Protein AF-A0A8H7QRB9-F1 (afdb_monomer_lite)

Radiu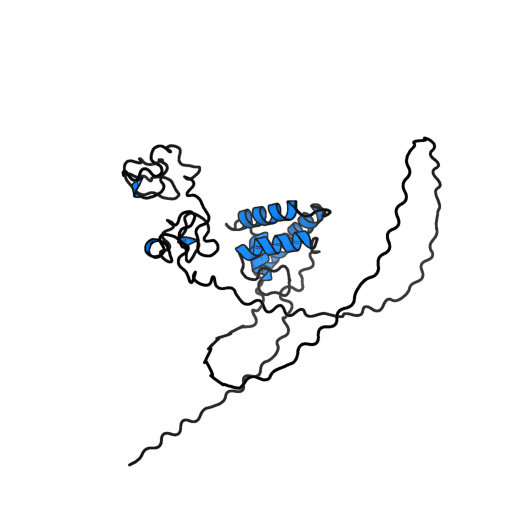s of gyration: 31.26 Å; chains: 1; bounding box: 55×81×110 Å

Secondary structure (DSSP, 8-state):
-----------------------S-TT--PPP--HHHHHHHHHHHTTTSTT----TTSTTHHHHHHHHH-TTSTTHHHHHHHHHHHHTT-TT--HHHHHHHHHHHHHHHHHHTT-------------------------------------------------------------------PPP---------------------SS-SBTHHHHTTT--S-B-TTBB-SSGGGBSS-EETTEE-------TT--BGGGTT--SS-B-TTBB-SSGGGBSS-EETTEEPP-

Organism: NCBI:txid64648

Foldseek 3Di:
DDDDDDDDDDDDDDPPDPDDQDQLAPVQDQDDFDPQLLVLLVVLLCVPDPVQDCRSSDQCNLVSLCCCQVPVDPNVVSSCVSSVVSVVPDPPGDPVRVVSSSVSSNVVSVVCSPRHRPPPPPPDPDDDDDDDDDDDDDDDDDDDDDDDDDDDDDDDDDDDDDDDDDDDDDDDDDDDDDDDDDDDDDDDDDDDPDPDDPPQLPQPPDDFAPPCVNQEPPLCQLFAFRHFYNACSSHVGGQDSRHHHHHNDQPPQQDAAVLEPVLCLPADFSHFYSAQSSHVGGQDNRTHHDD

Sequence (291 aa):
MRSSIAITAAIATFATSAFAATDCNPSYNVAPSTACYTACNVKAGQKFVPGWTMDSKSELFLDSLAVMCNKTSANYGSFMATAGMCMAGCAGDDPESFNAEFAGACAWWNTHKNDKCAAATTTTTTTTKAATTTAAPTTTKVTTTAAATTTAAATTSAAATSAVTTTATATTTTTVTATATATATVTGTTTVTATVTATDCAAPTGTSCANYNTIFGKKNGYGVLGECCDTQADCTGSCIKGACDSEHNPSKTCTVKKYFGKKNGKGPAGACCRTQRDCVNDCRGGECTKY

Structure (mmCIF, N/CA/C/O backbone):
data_AF-A0A8H7QRB9-F1
#
_entry.id   AF-A0A8H7QRB9-F1
#
loop_
_atom_site.group_PDB
_atom_site.id
_atom_site.type_symbol
_atom_site.label_atom_id
_atom_site.label_alt_id
_atom_site.label_comp_id
_atom_site.label_asym_id
_atom_site.label_entity_id
_atom_site.label_seq_id
_atom_site.pdbx_PDB_ins_code
_atom_site.Cartn_x
_atom_site.Cartn_y
_atom_site.Cartn_z
_atom_site.occupancy
_atom_site.B_iso_or_equiv
_atom_site.auth_seq_id
_atom_site.auth_comp_id
_atom_site.auth_asym_id
_atom_site.auth_atom_id
_atom_site.pdbx_PDB_model_num
ATOM 1 N N . MET A 1 1 ? -17.229 1.589 70.409 1.00 43.69 1 MET A N 1
ATOM 2 C CA . MET A 1 1 ? -17.879 1.748 69.092 1.00 43.69 1 MET A CA 1
ATOM 3 C C . MET A 1 1 ? -16.929 1.205 68.034 1.00 43.69 1 MET A C 1
ATOM 5 O O . MET A 1 1 ? -15.960 1.870 67.703 1.00 43.69 1 MET A O 1
ATOM 9 N N . ARG A 1 2 ? -17.105 -0.057 67.627 1.00 40.97 2 ARG A N 1
ATOM 10 C CA . ARG A 1 2 ? -16.308 -0.700 66.571 1.00 40.97 2 ARG A CA 1
ATOM 11 C C . ARG A 1 2 ? -17.219 -0.820 65.353 1.00 40.97 2 ARG A C 1
ATOM 13 O O . ARG A 1 2 ? -18.175 -1.585 65.400 1.00 40.97 2 ARG A O 1
ATOM 20 N N . SER A 1 3 ? -16.966 -0.006 64.335 1.00 46.47 3 SER A N 1
ATOM 21 C CA . SER A 1 3 ? -17.734 0.002 63.089 1.00 46.47 3 SER A CA 1
ATOM 22 C C . SER A 1 3 ? -17.111 -0.982 62.108 1.00 46.47 3 SER A C 1
ATOM 24 O O . SER A 1 3 ? -15.995 -0.775 61.637 1.00 46.47 3 SER A O 1
ATOM 26 N N . SER A 1 4 ? -17.836 -2.057 61.822 1.00 47.81 4 SER A N 1
ATOM 27 C CA . SER A 1 4 ? -17.511 -3.021 60.775 1.00 47.81 4 SER A CA 1
ATOM 28 C C . SER A 1 4 ? -18.173 -2.571 59.474 1.00 47.81 4 SER A C 1
ATOM 30 O O . SER A 1 4 ? -19.398 -2.516 59.395 1.00 47.81 4 SER A O 1
ATOM 32 N N . ILE A 1 5 ? -17.372 -2.231 58.462 1.00 49.75 5 ILE A N 1
ATOM 33 C CA . ILE A 1 5 ? -17.848 -1.932 57.106 1.00 49.75 5 ILE A CA 1
ATOM 34 C C . ILE A 1 5 ? -17.810 -3.241 56.314 1.00 49.75 5 ILE A C 1
ATOM 36 O O . ILE A 1 5 ? -16.736 -3.775 56.040 1.00 49.75 5 ILE A O 1
ATOM 40 N N . ALA A 1 6 ? -18.986 -3.770 55.980 1.00 41.66 6 ALA A N 1
ATOM 41 C CA . ALA A 1 6 ? -19.144 -4.898 55.071 1.00 41.66 6 ALA A CA 1
ATOM 42 C C . ALA A 1 6 ? -19.194 -4.373 53.628 1.00 41.66 6 ALA A C 1
ATOM 44 O O . ALA A 1 6 ? -20.081 -3.598 53.277 1.00 41.66 6 ALA A O 1
ATOM 45 N N . ILE A 1 7 ? -18.226 -4.775 52.803 1.00 45.22 7 ILE A N 1
ATOM 46 C CA . ILE A 1 7 ? -18.185 -4.467 51.369 1.00 45.22 7 ILE A CA 1
ATOM 47 C C . ILE A 1 7 ? -18.796 -5.658 50.629 1.00 45.22 7 ILE A C 1
ATOM 49 O O . ILE A 1 7 ? -18.181 -6.718 50.520 1.00 45.22 7 ILE A O 1
ATOM 53 N N . THR A 1 8 ? -20.021 -5.485 50.142 1.00 46.78 8 THR A N 1
ATOM 54 C CA . THR A 1 8 ? -20.726 -6.467 49.313 1.00 46.78 8 THR A CA 1
ATOM 55 C C . THR A 1 8 ? -20.198 -6.384 47.882 1.00 46.78 8 THR A C 1
ATOM 57 O O . THR A 1 8 ? -20.455 -5.413 47.174 1.00 46.78 8 THR A O 1
ATOM 60 N N . ALA A 1 9 ? -19.443 -7.393 47.451 1.00 42.38 9 ALA A N 1
ATOM 61 C CA . ALA A 1 9 ? -19.006 -7.530 46.067 1.00 42.38 9 ALA A CA 1
ATOM 62 C C . ALA A 1 9 ? -20.149 -8.114 45.220 1.00 42.38 9 ALA A C 1
ATOM 64 O O . ALA A 1 9 ? -20.487 -9.290 45.345 1.00 42.38 9 ALA A O 1
ATOM 65 N N . ALA A 1 10 ? -20.753 -7.287 44.365 1.00 42.47 10 ALA A N 1
ATOM 66 C CA . ALA A 1 10 ? -21.676 -7.743 43.333 1.00 42.47 10 ALA A CA 1
ATOM 67 C C . ALA A 1 10 ? -20.870 -8.353 42.176 1.00 42.47 10 ALA A C 1
ATOM 69 O O . ALA A 1 10 ? -20.120 -7.660 41.491 1.00 42.47 10 ALA A O 1
ATOM 70 N N . ILE A 1 11 ? -21.004 -9.664 41.982 1.00 45.66 11 ILE A N 1
ATOM 71 C CA . ILE A 1 11 ? -20.400 -10.388 40.863 1.00 45.66 11 ILE A CA 1
ATOM 72 C C . ILE A 1 11 ? -21.378 -10.282 39.690 1.00 45.66 11 ILE A C 1
ATOM 74 O O . ILE A 1 11 ? -22.422 -10.928 39.690 1.00 45.66 11 ILE A O 1
ATOM 78 N N . ALA A 1 12 ? -21.060 -9.433 38.712 1.00 43.56 12 ALA A N 1
ATOM 79 C CA . ALA A 1 12 ? -21.787 -9.367 37.450 1.00 43.56 12 ALA A CA 1
ATOM 80 C C . ALA A 1 12 ? -21.379 -10.561 36.574 1.00 43.56 12 ALA A C 1
ATOM 82 O O . ALA A 1 12 ? -20.237 -10.667 36.128 1.00 43.56 12 ALA A O 1
ATOM 83 N N . THR A 1 13 ? -22.311 -11.481 36.346 1.00 43.09 13 THR A N 1
ATOM 84 C CA . THR A 1 13 ? -22.196 -12.544 35.346 1.00 43.09 13 THR A CA 1
ATOM 85 C C . THR A 1 13 ? -22.357 -11.934 33.956 1.00 43.09 13 THR A C 1
ATOM 87 O O . THR A 1 13 ? -23.466 -11.658 33.504 1.00 43.09 13 THR A O 1
ATOM 90 N N . PHE A 1 14 ? -21.242 -11.707 33.266 1.00 41.25 14 PHE A N 1
ATOM 91 C CA . PHE A 1 14 ? -21.257 -11.321 31.858 1.00 41.25 14 PHE A CA 1
ATOM 92 C C . PHE A 1 14 ? -21.547 -12.563 31.013 1.00 41.25 14 PHE A C 1
ATOM 94 O O . PHE A 1 14 ? -20.722 -13.470 30.914 1.00 41.25 14 PHE A O 1
ATOM 101 N N . ALA A 1 15 ? -22.743 -12.620 30.430 1.00 43.06 15 ALA A N 1
ATOM 102 C CA . ALA A 1 15 ? -23.079 -13.605 29.416 1.00 43.06 15 ALA A CA 1
ATOM 103 C C . ALA A 1 15 ? -22.230 -13.336 28.163 1.00 43.06 15 ALA A C 1
ATOM 105 O O . ALA A 1 15 ? -22.425 -12.339 27.471 1.00 43.06 15 ALA A O 1
ATOM 106 N N . THR A 1 16 ? -21.271 -14.214 27.874 1.00 42.25 16 THR A N 1
ATOM 107 C CA . THR A 1 16 ? -20.541 -14.236 26.604 1.00 42.25 16 THR A CA 1
ATOM 108 C C . THR A 1 16 ? -21.464 -14.769 25.514 1.00 42.25 16 THR A C 1
ATOM 110 O O . THR A 1 16 ? -21.493 -15.967 25.233 1.00 42.25 16 THR A O 1
ATOM 113 N N . SER A 1 17 ? -22.265 -13.896 24.913 1.00 41.47 17 SER A N 1
ATOM 114 C CA . SER A 1 17 ? -22.965 -14.214 23.673 1.00 41.47 17 SER A CA 1
ATOM 115 C C . SER A 1 17 ? -21.946 -14.244 22.537 1.00 41.47 17 SER A C 1
ATOM 117 O O . SER A 1 17 ? -21.407 -13.214 22.135 1.00 41.47 17 SER A O 1
ATOM 119 N N . ALA A 1 18 ? -21.659 -15.447 22.044 1.00 42.31 18 ALA A N 1
ATOM 120 C CA . ALA A 1 18 ? -20.936 -15.656 20.802 1.00 42.31 18 ALA A CA 1
ATOM 121 C C . ALA A 1 18 ? -21.799 -15.129 19.647 1.00 42.31 18 ALA A C 1
ATOM 123 O O . ALA A 1 18 ? -22.677 -15.827 19.143 1.00 42.31 18 ALA A O 1
ATOM 124 N N . PHE A 1 19 ? -21.599 -13.870 19.267 1.00 42.81 19 PHE A N 1
ATOM 125 C CA . PHE A 1 19 ? -22.185 -13.339 18.046 1.00 42.81 19 PHE A CA 1
ATOM 126 C C . PHE A 1 19 ? -21.371 -13.887 16.877 1.00 42.81 19 PHE A C 1
ATOM 128 O O . PHE A 1 19 ? -20.186 -13.586 16.737 1.00 42.81 19 PHE A O 1
ATOM 135 N N . ALA A 1 20 ? -21.994 -14.747 16.071 1.00 50.50 20 ALA A N 1
ATOM 136 C CA . ALA A 1 20 ? -21.458 -15.118 14.772 1.00 50.50 20 ALA A CA 1
ATOM 137 C C . ALA A 1 20 ? -21.208 -13.825 13.984 1.00 50.50 20 ALA A C 1
ATOM 139 O O . ALA A 1 20 ? -22.098 -12.975 13.930 1.00 50.50 20 ALA A O 1
ATOM 140 N N . ALA A 1 21 ? -20.002 -13.660 13.434 1.00 53.62 21 ALA A N 1
ATOM 141 C CA . ALA A 1 21 ? -19.664 -12.534 12.573 1.00 53.62 21 ALA A CA 1
ATOM 142 C C . ALA A 1 21 ? -20.724 -12.436 11.470 1.00 53.62 21 ALA A C 1
ATOM 144 O O . ALA A 1 21 ? -20.811 -13.304 10.600 1.00 53.62 21 ALA A O 1
ATOM 145 N N . THR A 1 22 ? -21.591 -11.431 11.570 1.00 62.44 22 THR A N 1
ATOM 146 C CA . THR A 1 22 ? -22.595 -11.164 10.544 1.00 62.44 22 THR A CA 1
ATOM 147 C C . THR A 1 22 ? -21.812 -10.789 9.295 1.00 62.44 22 THR A C 1
ATOM 149 O O . THR A 1 22 ? -20.992 -9.879 9.377 1.00 62.44 22 THR A O 1
ATOM 152 N N . ASP A 1 23 ? -22.000 -11.516 8.189 1.00 74.19 23 ASP A N 1
ATOM 153 C CA . ASP A 1 23 ? -21.377 -11.232 6.890 1.00 74.19 23 ASP A CA 1
ATOM 154 C C . ASP A 1 23 ? -21.473 -9.723 6.600 1.00 74.19 23 ASP A C 1
ATOM 156 O O . ASP A 1 23 ? -22.541 -9.235 6.235 1.00 74.19 23 ASP A O 1
ATOM 160 N N . CYS A 1 24 ? -20.382 -8.977 6.823 1.00 79.88 24 CYS A N 1
ATOM 161 C CA . CYS A 1 24 ? -20.382 -7.514 6.730 1.00 79.88 24 CYS A CA 1
ATOM 162 C C . CYS A 1 24 ? -20.785 -7.047 5.327 1.00 79.88 24 CYS A C 1
ATOM 164 O O . CYS A 1 24 ? -21.440 -6.021 5.174 1.00 79.88 24 CYS A O 1
ATOM 166 N N . ASN A 1 25 ? -20.374 -7.808 4.307 1.00 82.38 25 ASN A N 1
ATOM 167 C CA . ASN A 1 25 ? -20.505 -7.448 2.901 1.00 82.38 25 ASN A CA 1
ATOM 168 C C . ASN A 1 25 ? -20.950 -8.671 2.076 1.00 82.38 25 ASN A C 1
ATOM 170 O O . ASN A 1 25 ? -20.169 -9.205 1.284 1.00 82.38 25 ASN A O 1
ATOM 174 N N . PRO A 1 26 ? -22.201 -9.146 2.238 1.00 82.94 26 PRO A N 1
ATOM 175 C CA . PRO A 1 26 ? -22.669 -10.383 1.608 1.00 82.94 26 PRO A CA 1
ATOM 176 C C . PRO A 1 26 ? -22.828 -10.251 0.086 1.00 82.94 26 PRO A C 1
ATOM 178 O O . PRO A 1 26 ? -22.928 -11.253 -0.615 1.00 82.94 26 PRO A O 1
ATOM 181 N N . SER A 1 27 ? -22.855 -9.020 -0.436 1.00 91.44 27 SER A N 1
ATOM 182 C CA . SER A 1 27 ? -22.911 -8.736 -1.871 1.00 91.44 27 SER A CA 1
ATOM 183 C C . SER A 1 27 ? -21.544 -8.815 -2.561 1.00 91.44 27 SER A C 1
ATOM 185 O O . SER A 1 27 ? -21.492 -8.706 -3.786 1.00 91.44 27 SER A O 1
ATO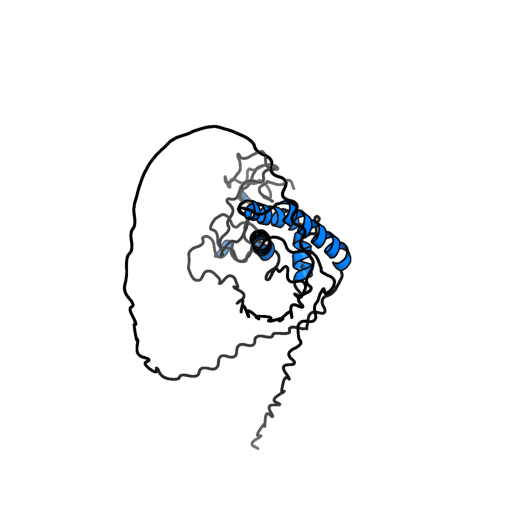M 187 N N . TYR A 1 28 ? -20.441 -8.976 -1.817 1.00 93.19 28 TYR A N 1
ATOM 188 C CA . TYR A 1 28 ? -19.109 -9.062 -2.411 1.00 93.19 28 TYR A CA 1
ATOM 189 C C . TYR A 1 28 ? -18.917 -10.414 -3.106 1.00 93.19 28 TYR A C 1
ATOM 191 O O . TYR A 1 28 ? -18.832 -11.457 -2.460 1.00 93.19 28 TYR A O 1
ATOM 199 N N . ASN A 1 29 ? -18.847 -10.389 -4.436 1.00 94.50 29 ASN A N 1
ATOM 200 C CA . ASN A 1 29 ? -18.793 -11.579 -5.288 1.00 94.50 29 ASN A CA 1
ATOM 201 C C . ASN A 1 29 ? -17.632 -11.552 -6.295 1.00 94.50 29 ASN A C 1
ATOM 203 O O . ASN A 1 29 ? -17.674 -12.235 -7.319 1.00 94.50 29 ASN A O 1
ATOM 207 N N . VAL A 1 30 ? -16.617 -10.732 -6.037 1.00 95.06 30 VAL A N 1
ATOM 208 C CA . VAL A 1 30 ? -15.454 -10.623 -6.915 1.00 95.06 30 VAL A CA 1
ATOM 209 C C . VAL A 1 30 ? -14.633 -11.900 -6.785 1.00 95.06 30 VAL A C 1
ATOM 211 O O . VAL A 1 30 ? -14.293 -12.314 -5.677 1.00 95.06 30 VAL A O 1
ATOM 214 N N . ALA A 1 31 ? -14.335 -12.535 -7.917 1.00 94.19 31 ALA A N 1
ATOM 215 C CA . ALA A 1 31 ? -13.491 -13.720 -7.931 1.00 94.19 31 ALA A CA 1
ATOM 216 C C . ALA A 1 31 ? -12.092 -13.360 -7.392 1.00 94.19 31 ALA A C 1
ATOM 218 O O . ALA A 1 31 ? -11.501 -12.394 -7.883 1.00 94.19 31 ALA A O 1
ATOM 219 N N . PRO A 1 32 ? -11.567 -14.099 -6.399 1.00 91.81 32 PRO A N 1
ATOM 220 C CA . PRO A 1 32 ? -10.234 -13.837 -5.875 1.00 91.81 32 PRO A CA 1
ATOM 221 C C . PRO A 1 32 ? -9.175 -14.171 -6.930 1.00 91.81 32 PRO A C 1
ATOM 223 O O . PRO A 1 32 ? -9.350 -15.096 -7.729 1.00 91.81 32 PRO A O 1
ATOM 226 N N . SER A 1 33 ? -8.059 -13.447 -6.912 1.00 93.44 33 SER A N 1
ATOM 227 C CA . SER A 1 33 ? -6.874 -13.801 -7.689 1.00 93.44 33 SER A CA 1
ATOM 228 C C . SER A 1 33 ? -6.162 -15.029 -7.118 1.00 93.44 33 SER A C 1
ATOM 230 O O . SER A 1 33 ? -6.614 -15.702 -6.187 1.00 93.44 33 SER A O 1
ATOM 232 N N . THR A 1 34 ? -5.010 -15.340 -7.702 1.00 94.88 34 THR A N 1
ATOM 233 C CA . THR A 1 34 ? -4.143 -16.421 -7.253 1.00 94.88 34 THR A CA 1
ATOM 234 C C . THR A 1 34 ? -3.673 -16.199 -5.811 1.00 94.88 34 THR A C 1
ATOM 236 O O . THR A 1 34 ? -3.629 -15.081 -5.278 1.00 94.88 34 THR A O 1
ATOM 239 N N . ALA A 1 35 ? -3.271 -17.290 -5.157 1.00 94.75 35 ALA A N 1
ATOM 240 C CA . ALA A 1 35 ? -2.777 -17.238 -3.784 1.00 94.75 35 ALA A CA 1
ATOM 241 C C . ALA A 1 35 ? -1.546 -16.322 -3.638 1.00 94.75 35 ALA A C 1
ATOM 243 O O . ALA A 1 35 ? -1.388 -15.673 -2.602 1.00 94.75 35 ALA A O 1
ATOM 244 N N . CYS A 1 36 ? -0.693 -16.229 -4.668 1.00 96.81 36 CYS A N 1
ATOM 245 C CA . CYS A 1 36 ? 0.484 -15.363 -4.634 1.00 96.81 36 CYS A CA 1
ATOM 246 C C . CYS A 1 36 ? 0.097 -13.880 -4.661 1.00 96.81 36 CYS A C 1
ATOM 248 O O . CYS A 1 36 ? 0.564 -13.109 -3.822 1.00 96.81 36 CYS A O 1
ATOM 250 N N . TYR A 1 37 ? -0.810 -13.479 -5.557 1.00 95.69 37 TYR A N 1
ATOM 251 C CA . TYR A 1 37 ? -1.304 -12.102 -5.629 1.00 95.69 37 TYR A CA 1
ATOM 252 C C . TYR A 1 37 ? -2.034 -11.691 -4.355 1.00 95.69 37 TYR A C 1
ATOM 254 O O . TYR A 1 37 ? -1.752 -10.624 -3.803 1.00 95.69 37 TYR A O 1
ATOM 262 N N . THR A 1 38 ? -2.867 -12.580 -3.813 1.00 94.62 38 THR A N 1
ATOM 263 C CA . THR A 1 38 ? -3.510 -12.374 -2.512 1.00 94.62 38 THR A CA 1
ATOM 264 C C . THR A 1 38 ? -2.469 -12.154 -1.410 1.00 94.62 38 THR A C 1
ATOM 266 O O . THR A 1 38 ? -2.541 -11.163 -0.685 1.00 94.62 38 THR A O 1
ATOM 269 N N . ALA A 1 39 ? -1.446 -13.010 -1.306 1.00 95.75 39 ALA A N 1
ATOM 270 C CA . ALA A 1 39 ? -0.385 -12.860 -0.306 1.00 95.75 39 ALA A CA 1
ATOM 271 C C . ALA A 1 39 ? 0.415 -11.555 -0.479 1.00 95.75 39 ALA A C 1
ATOM 273 O O . ALA A 1 39 ? 0.783 -10.911 0.508 1.00 95.75 39 ALA A O 1
ATOM 274 N N . CYS A 1 40 ? 0.657 -11.134 -1.721 1.00 97.50 40 CYS A N 1
ATOM 275 C CA . CYS A 1 40 ? 1.313 -9.869 -2.027 1.00 97.50 40 CYS A CA 1
ATOM 276 C C . CYS A 1 40 ? 0.475 -8.657 -1.611 1.00 97.50 40 CYS A C 1
ATOM 278 O O . CYS A 1 40 ? 1.017 -7.729 -1.003 1.00 97.50 40 CYS A O 1
ATOM 280 N N . ASN A 1 41 ? -0.833 -8.687 -1.867 1.00 95.94 41 ASN A N 1
ATOM 281 C CA . ASN A 1 41 ? -1.756 -7.653 -1.410 1.00 95.94 41 ASN A CA 1
ATOM 282 C C . ASN A 1 41 ? -1.823 -7.601 0.120 1.00 95.94 41 ASN A C 1
ATOM 284 O O . ASN A 1 41 ? -1.689 -6.516 0.678 1.00 95.94 41 ASN A O 1
ATOM 288 N N . VAL A 1 42 ? -1.901 -8.752 0.804 1.00 95.56 42 VAL A N 1
ATOM 289 C CA . VAL A 1 42 ? -1.843 -8.820 2.278 1.00 95.56 42 VAL A CA 1
ATOM 290 C C . VAL A 1 42 ? -0.566 -8.179 2.801 1.00 95.56 42 VAL A C 1
ATOM 292 O O . VAL A 1 42 ? -0.611 -7.292 3.651 1.00 95.56 42 VAL A O 1
ATOM 295 N N . LYS A 1 43 ? 0.587 -8.573 2.258 1.00 95.88 43 LYS A N 1
ATOM 296 C CA . LYS A 1 43 ? 1.890 -8.061 2.691 1.00 95.88 43 LYS A CA 1
ATOM 297 C C . LYS A 1 43 ? 2.037 -6.553 2.465 1.00 95.88 43 LYS A C 1
ATOM 299 O O . LYS A 1 43 ? 2.655 -5.869 3.281 1.00 95.88 43 LYS A O 1
ATOM 304 N N . ALA A 1 44 ? 1.510 -6.031 1.359 1.00 97.25 44 ALA A N 1
ATOM 305 C CA . ALA A 1 44 ? 1.520 -4.600 1.074 1.00 97.25 44 ALA A CA 1
ATOM 306 C C . ALA A 1 44 ? 0.531 -3.841 1.970 1.00 97.25 44 ALA A C 1
ATOM 308 O O . ALA A 1 44 ? 0.888 -2.823 2.559 1.00 97.25 44 ALA A O 1
ATOM 309 N N . GLY A 1 45 ? -0.687 -4.360 2.101 1.00 96.56 45 GLY A N 1
ATOM 310 C CA . GLY A 1 45 ? -1.791 -3.764 2.840 1.00 96.56 45 GLY A CA 1
ATOM 311 C C . GLY A 1 45 ? -1.552 -3.693 4.344 1.00 96.56 45 GLY A C 1
ATOM 312 O O . GLY A 1 45 ? -1.859 -2.672 4.958 1.00 96.56 45 GLY A O 1
ATOM 313 N N . GLN A 1 46 ? -0.890 -4.703 4.919 1.00 96.00 46 GLN A N 1
ATOM 314 C CA . GLN A 1 46 ? -0.501 -4.731 6.335 1.00 96.00 46 GLN A CA 1
ATOM 315 C C . GLN A 1 46 ? 0.361 -3.535 6.763 1.00 96.00 46 GLN A C 1
ATOM 317 O O . GLN A 1 46 ? 0.398 -3.204 7.945 1.00 96.00 46 GLN A O 1
ATOM 322 N N . LYS A 1 47 ? 1.040 -2.859 5.824 1.00 95.44 47 LYS A N 1
ATOM 323 C CA . LYS A 1 47 ? 1.798 -1.633 6.121 1.00 95.44 47 LYS A CA 1
ATOM 324 C C . LYS A 1 47 ? 0.909 -0.421 6.405 1.00 95.44 47 LYS A C 1
ATOM 326 O O . LYS A 1 47 ? 1.375 0.527 7.029 1.00 95.44 47 LYS A O 1
ATOM 331 N N . PHE A 1 48 ? -0.327 -0.427 5.914 1.00 95.62 48 PHE A N 1
ATOM 332 C CA . PHE A 1 48 ? -1.241 0.717 5.970 1.00 95.62 48 PHE A CA 1
ATOM 333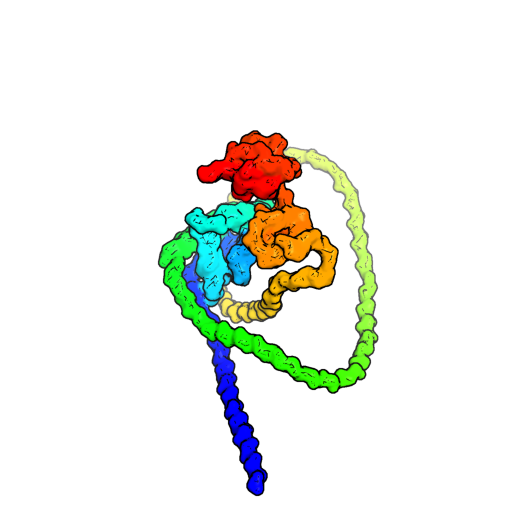 C C . PHE A 1 48 ? -2.429 0.465 6.894 1.00 95.62 48 PHE A C 1
ATOM 335 O O . PHE A 1 48 ? -2.894 1.394 7.546 1.00 95.62 48 PHE A O 1
ATOM 342 N N . VAL A 1 49 ? -2.897 -0.782 6.964 1.00 94.75 49 VAL A N 1
ATOM 343 C CA . VAL A 1 49 ? -3.998 -1.208 7.831 1.00 94.75 49 VAL A CA 1
ATOM 344 C C . VAL A 1 49 ? -3.516 -2.415 8.638 1.00 94.75 49 VAL A C 1
ATOM 346 O O . VAL A 1 49 ? -3.355 -3.502 8.077 1.00 94.75 49 VAL A O 1
ATOM 349 N N . PRO A 1 50 ? -3.241 -2.265 9.945 1.00 94.06 50 PRO A N 1
ATOM 350 C CA . PRO A 1 50 ? -2.967 -3.406 10.811 1.00 94.06 50 PRO A CA 1
ATOM 351 C C . PRO A 1 50 ? -4.151 -4.379 10.774 1.00 94.06 50 PRO A C 1
ATOM 353 O O . PRO A 1 50 ? -5.283 -3.983 11.028 1.00 94.06 50 PRO A O 1
ATOM 356 N N . GLY A 1 51 ? -3.898 -5.643 10.428 1.00 92.25 51 GLY A N 1
ATOM 357 C CA . GLY A 1 51 ? -4.968 -6.627 10.224 1.00 92.25 51 GLY A CA 1
ATOM 358 C C . GLY A 1 51 ? -5.629 -6.578 8.842 1.00 92.25 51 GLY A C 1
ATOM 359 O O . GLY A 1 51 ? -6.712 -7.132 8.684 1.00 92.25 51 GLY A O 1
ATOM 360 N N . TRP A 1 52 ? -4.985 -5.943 7.851 1.00 95.94 52 TRP A N 1
ATOM 361 C CA . TRP A 1 52 ? -5.445 -5.923 6.459 1.00 95.94 52 TRP A CA 1
ATOM 362 C C . TRP A 1 52 ? -5.919 -7.300 5.983 1.00 95.94 52 TRP A C 1
ATOM 364 O O . TRP A 1 52 ? -5.256 -8.314 6.228 1.00 95.94 52 TRP A O 1
ATOM 374 N N . THR A 1 53 ? -7.040 -7.323 5.265 1.00 94.62 53 THR A N 1
ATOM 375 C CA . THR A 1 53 ? -7.691 -8.557 4.820 1.00 94.62 53 THR A CA 1
ATOM 376 C C . THR A 1 53 ? -8.536 -8.358 3.560 1.00 94.62 53 THR A C 1
ATOM 378 O O . THR A 1 53 ? -9.084 -7.282 3.333 1.00 94.62 53 THR A O 1
ATOM 381 N N . MET A 1 54 ? -8.671 -9.426 2.766 1.00 92.38 54 MET A N 1
ATOM 382 C CA . MET A 1 54 ? -9.628 -9.535 1.647 1.00 92.38 54 MET A CA 1
ATOM 383 C C . MET A 1 54 ? -10.876 -10.338 2.017 1.00 92.38 54 MET A C 1
ATOM 385 O O . MET A 1 54 ? -11.703 -10.632 1.158 1.00 92.38 54 MET A O 1
ATOM 389 N N . ASP A 1 55 ? -11.012 -10.728 3.282 1.00 92.25 55 ASP A N 1
ATOM 390 C CA . ASP A 1 55 ? -12.209 -11.404 3.758 1.00 92.25 55 ASP A CA 1
ATOM 391 C C . ASP A 1 55 ? -13.367 -10.403 3.831 1.00 92.25 55 ASP A C 1
ATOM 393 O O . ASP A 1 55 ? -13.354 -9.499 4.669 1.00 92.25 55 ASP A O 1
ATOM 397 N N . SER A 1 56 ? -14.377 -10.581 2.975 1.00 92.06 56 SER A N 1
ATOM 398 C CA . SER A 1 56 ? -15.569 -9.726 2.919 1.00 92.06 56 SER A CA 1
ATOM 399 C C . SER A 1 56 ? -16.384 -9.729 4.213 1.00 92.06 56 SER A C 1
ATOM 401 O O . SER A 1 56 ? -17.199 -8.826 4.434 1.00 92.06 56 SER A O 1
ATOM 403 N N . LYS A 1 57 ? -16.146 -10.708 5.093 1.00 89.50 57 LYS A N 1
ATOM 404 C CA . LYS A 1 57 ? -16.768 -10.822 6.416 1.00 89.50 57 LYS A CA 1
ATOM 405 C C . LYS A 1 57 ? -16.056 -10.019 7.491 1.00 89.50 57 LYS A C 1
ATOM 407 O O . LYS A 1 57 ? -16.597 -9.863 8.581 1.00 89.50 57 LYS A O 1
ATOM 412 N N . SER A 1 58 ? -14.846 -9.541 7.219 1.00 90.62 58 SER A N 1
ATOM 413 C CA . SER A 1 58 ? -14.084 -8.774 8.192 1.00 90.62 58 SER A CA 1
ATOM 414 C C . SER A 1 58 ? -14.570 -7.331 8.277 1.00 90.62 58 SER A C 1
ATOM 416 O O . SER A 1 58 ? -14.865 -6.691 7.268 1.00 90.62 58 SER A O 1
ATOM 418 N N . GLU A 1 59 ? -14.546 -6.775 9.486 1.00 90.19 59 GLU A N 1
ATOM 419 C CA . GLU A 1 59 ? -14.789 -5.349 9.718 1.00 90.19 59 GLU A CA 1
ATOM 420 C C . GLU A 1 59 ? -13.740 -4.466 9.018 1.00 90.19 59 GLU A C 1
ATOM 422 O O . GLU A 1 59 ? -14.057 -3.370 8.566 1.00 90.19 59 GLU A O 1
ATOM 427 N N . LEU A 1 60 ? -12.511 -4.972 8.850 1.00 92.94 60 LEU A N 1
ATOM 428 C CA . LEU A 1 60 ? -11.406 -4.263 8.190 1.00 92.94 60 LEU A CA 1
ATOM 429 C C . LEU A 1 60 ? -11.452 -4.354 6.661 1.00 92.94 60 LEU A C 1
ATOM 431 O O . LEU A 1 60 ? -10.564 -3.829 5.986 1.00 92.94 60 LEU A O 1
ATOM 435 N N . PHE A 1 61 ? -12.453 -5.026 6.092 1.00 94.69 61 PHE A N 1
ATOM 436 C CA . PHE A 1 61 ? -12.542 -5.246 4.653 1.00 94.69 61 PHE A CA 1
ATOM 437 C C . PHE A 1 61 ? -12.641 -3.937 3.861 1.00 94.69 61 PHE A C 1
ATOM 439 O O . PHE A 1 61 ? -11.897 -3.725 2.904 1.00 94.69 61 PHE A O 1
ATOM 446 N N . LEU A 1 62 ? -13.512 -3.017 4.288 1.00 94.25 62 LEU A N 1
ATOM 447 C CA . LEU A 1 62 ? -13.702 -1.732 3.608 1.00 94.25 62 LEU A CA 1
ATOM 448 C C . LEU A 1 62 ? -12.479 -0.819 3.733 1.00 94.25 62 LEU A C 1
ATOM 450 O O . LEU A 1 62 ? -12.133 -0.143 2.763 1.00 94.25 62 LEU A O 1
ATOM 454 N N . ASP A 1 63 ? -11.794 -0.847 4.879 1.00 95.38 63 ASP A N 1
ATOM 455 C CA . ASP A 1 63 ? -10.539 -0.118 5.093 1.00 95.38 63 ASP A CA 1
ATOM 456 C C . ASP A 1 63 ? -9.409 -0.688 4.224 1.00 95.38 63 ASP A C 1
ATOM 458 O O . ASP A 1 63 ? -8.632 0.052 3.613 1.00 95.38 63 ASP A O 1
ATOM 462 N N . SER A 1 64 ? -9.358 -2.017 4.104 1.00 96.25 64 SER A N 1
ATOM 463 C CA . SER A 1 64 ? -8.400 -2.731 3.257 1.00 96.25 64 SER A CA 1
ATOM 464 C C . SER A 1 64 ? -8.607 -2.391 1.779 1.00 96.25 64 SER A C 1
ATOM 466 O O . SER A 1 64 ? -7.648 -2.033 1.085 1.00 96.25 64 SER A O 1
ATOM 468 N N . LEU A 1 65 ? -9.863 -2.407 1.316 1.00 96.12 65 LEU A N 1
ATOM 469 C CA . LEU A 1 65 ? -10.239 -1.980 -0.031 1.00 96.12 65 LEU A CA 1
ATOM 470 C C . LEU A 1 65 ? -10.023 -0.478 -0.250 1.00 96.12 65 LEU A C 1
ATOM 472 O O . LEU A 1 65 ? -9.664 -0.082 -1.355 1.00 96.12 65 LEU A O 1
ATOM 476 N N . ALA A 1 66 ? -10.166 0.372 0.770 1.00 96.81 66 ALA A N 1
ATOM 477 C CA . ALA A 1 66 ? -9.916 1.805 0.634 1.00 96.81 66 ALA A CA 1
ATOM 478 C C . ALA A 1 66 ? -8.452 2.098 0.281 1.00 96.81 66 ALA A C 1
ATOM 480 O O . ALA A 1 66 ? -8.195 2.920 -0.598 1.00 96.81 66 ALA A O 1
ATOM 481 N N . VAL A 1 67 ? -7.493 1.398 0.895 1.00 96.88 67 VAL A N 1
ATOM 482 C CA . VAL A 1 67 ? -6.069 1.520 0.528 1.00 96.88 67 VAL A CA 1
ATOM 483 C C . VAL A 1 67 ? -5.824 1.069 -0.913 1.00 96.88 67 VAL A C 1
ATOM 485 O O . VAL A 1 67 ? -5.058 1.705 -1.638 1.00 96.88 67 VAL A O 1
ATOM 488 N N . MET A 1 68 ? -6.503 0.002 -1.337 1.00 95.75 68 MET A N 1
ATOM 489 C CA . MET A 1 68 ? -6.341 -0.581 -2.666 1.00 95.75 68 MET A CA 1
ATOM 490 C C . MET A 1 68 ? -7.026 0.239 -3.771 1.00 95.75 68 MET A C 1
ATOM 492 O O . MET A 1 68 ? -6.498 0.338 -4.872 1.00 95.75 68 MET A O 1
ATOM 496 N N . CYS A 1 69 ? -8.175 0.858 -3.494 1.00 97.56 69 CYS A N 1
ATOM 497 C CA . CYS A 1 69 ? -9.058 1.430 -4.513 1.00 97.56 69 CYS A CA 1
ATOM 498 C C . CYS A 1 69 ? -9.147 2.959 -4.493 1.00 97.56 69 CYS A C 1
ATOM 500 O O . CYS A 1 69 ? -9.495 3.572 -5.510 1.00 97.56 69 CYS A O 1
ATOM 502 N N . ASN A 1 70 ? -8.807 3.615 -3.379 1.00 96.81 70 ASN A N 1
ATOM 503 C CA . ASN A 1 70 ? -8.841 5.070 -3.297 1.00 96.81 70 ASN A CA 1
ATOM 504 C C . ASN A 1 70 ? -7.587 5.695 -3.922 1.00 96.81 70 ASN A C 1
ATOM 506 O O . ASN A 1 70 ? -6.628 6.032 -3.224 1.00 96.81 70 ASN A O 1
ATOM 510 N N . LYS A 1 71 ? -7.639 5.942 -5.235 1.00 95.25 71 LYS A N 1
ATOM 511 C CA . LYS A 1 71 ? -6.553 6.574 -6.009 1.00 95.25 71 LYS A CA 1
ATOM 512 C C . LYS A 1 71 ? -6.122 7.953 -5.502 1.00 95.25 71 LYS A C 1
ATOM 514 O O . LYS A 1 71 ? -5.019 8.389 -5.807 1.00 95.25 71 LYS A O 1
ATOM 519 N N . THR A 1 72 ? -6.988 8.646 -4.762 1.00 94.94 72 THR A N 1
ATOM 520 C CA . THR A 1 72 ? -6.685 9.970 -4.194 1.00 94.94 72 THR A CA 1
ATOM 521 C C . THR A 1 72 ? -6.011 9.892 -2.826 1.00 94.94 72 THR A C 1
ATOM 523 O O . THR A 1 72 ? -5.512 10.900 -2.330 1.00 94.94 72 THR A O 1
ATOM 526 N N . SER A 1 73 ? -5.980 8.708 -2.206 1.00 94.06 73 SER A N 1
ATOM 527 C CA . SER A 1 73 ? -5.310 8.523 -0.924 1.00 94.06 73 SER A CA 1
ATOM 528 C C . SER A 1 73 ? -3.792 8.614 -1.081 1.00 94.06 73 SER A C 1
ATOM 530 O O . SER A 1 73 ? -3.216 8.129 -2.057 1.00 94.06 73 SER A O 1
ATOM 532 N N . ALA A 1 74 ? -3.123 9.177 -0.074 1.00 93.94 74 ALA A N 1
ATOM 533 C CA . ALA A 1 74 ? -1.662 9.246 -0.036 1.00 93.94 74 ALA A CA 1
ATOM 534 C C . ALA A 1 74 ? -0.995 7.852 -0.015 1.00 93.94 74 ALA A C 1
ATOM 536 O O . ALA A 1 74 ? 0.165 7.715 -0.397 1.00 93.94 74 ALA A O 1
ATOM 537 N N . ASN A 1 75 ? -1.733 6.815 0.399 1.00 94.69 75 ASN A N 1
ATOM 538 C CA . ASN A 1 75 ? -1.222 5.455 0.568 1.00 94.69 75 ASN A CA 1
ATOM 539 C C . ASN A 1 75 ? -1.351 4.591 -0.696 1.00 94.69 75 ASN A C 1
ATOM 541 O O . ASN A 1 75 ? -0.618 3.612 -0.827 1.00 94.69 75 ASN A O 1
ATOM 545 N N . TYR A 1 76 ? -2.225 4.957 -1.641 1.00 96.38 76 TYR A N 1
ATOM 546 C CA . TYR A 1 76 ? -2.502 4.159 -2.841 1.00 96.38 76 TYR A CA 1
ATOM 547 C C . TYR A 1 76 ? -1.247 3.890 -3.677 1.00 96.38 76 TYR A C 1
ATOM 549 O O . TYR A 1 76 ? -0.960 2.745 -4.020 1.00 96.38 76 TYR A O 1
ATOM 557 N N . GLY A 1 77 ? -0.452 4.927 -3.965 1.00 95.31 77 GLY A N 1
ATOM 558 C CA . GLY A 1 77 ? 0.772 4.771 -4.759 1.00 95.31 77 GLY A CA 1
ATOM 559 C C . GLY A 1 77 ? 1.784 3.827 -4.102 1.00 95.31 77 GLY A C 1
ATOM 560 O O . GLY A 1 77 ? 2.361 2.967 -4.767 1.00 95.31 77 GLY A O 1
ATOM 561 N N . SER A 1 78 ? 1.950 3.938 -2.782 1.00 95.44 78 SER A N 1
ATOM 562 C CA . SER A 1 78 ? 2.871 3.106 -1.999 1.00 95.44 78 SER A CA 1
ATOM 563 C C . SER A 1 78 ? 2.395 1.656 -1.878 1.00 95.44 78 SER A C 1
ATOM 565 O O . SER A 1 78 ? 3.214 0.733 -1.948 1.00 95.44 78 SER A O 1
ATOM 567 N N . PHE A 1 79 ? 1.084 1.444 -1.733 1.00 97.31 79 PHE A N 1
ATOM 568 C CA . PHE A 1 79 ? 0.471 0.119 -1.777 1.00 97.31 79 PHE A CA 1
ATOM 569 C C . PHE A 1 79 ? 0.696 -0.534 -3.140 1.00 97.31 79 PHE A C 1
ATOM 571 O O . PHE A 1 79 ? 1.292 -1.606 -3.193 1.00 97.31 79 PHE A O 1
ATOM 578 N N . MET A 1 80 ? 0.328 0.144 -4.232 1.00 96.19 80 MET A N 1
ATOM 579 C CA . MET A 1 80 ? 0.453 -0.394 -5.590 1.00 96.19 80 MET A CA 1
ATOM 580 C C . MET A 1 80 ? 1.903 -0.705 -5.962 1.00 96.19 80 MET A C 1
ATOM 582 O O . MET A 1 80 ? 2.176 -1.749 -6.548 1.00 96.19 80 MET A O 1
ATOM 586 N N . ALA A 1 81 ? 2.855 0.146 -5.570 1.00 96.56 81 ALA A N 1
ATOM 587 C CA . ALA A 1 81 ? 4.274 -0.121 -5.784 1.00 96.56 81 ALA A CA 1
ATOM 588 C C . ALA A 1 81 ? 4.766 -1.342 -4.983 1.00 96.56 81 ALA A C 1
ATOM 590 O O . ALA A 1 81 ? 5.493 -2.180 -5.515 1.00 96.56 81 ALA A O 1
ATOM 591 N N . THR A 1 82 ? 4.358 -1.469 -3.713 1.00 95.81 82 THR A N 1
ATOM 592 C CA . THR A 1 82 ? 4.767 -2.594 -2.852 1.00 95.81 82 THR A CA 1
ATOM 593 C C . THR A 1 82 ? 4.141 -3.911 -3.313 1.00 95.81 82 THR A C 1
ATOM 595 O O . THR A 1 82 ? 4.840 -4.922 -3.404 1.00 95.81 82 THR A O 1
ATOM 598 N N . ALA A 1 83 ? 2.841 -3.902 -3.613 1.00 96.31 83 ALA A N 1
ATOM 599 C CA . ALA A 1 83 ? 2.107 -5.060 -4.106 1.00 96.31 83 ALA A CA 1
ATOM 600 C C . ALA A 1 83 ? 2.637 -5.482 -5.481 1.00 96.31 83 ALA A C 1
ATOM 602 O O . ALA A 1 83 ? 3.020 -6.635 -5.648 1.00 96.31 83 ALA A O 1
ATOM 603 N N . GLY A 1 84 ? 2.787 -4.538 -6.418 1.00 95.25 84 GLY A N 1
ATOM 604 C CA . GLY A 1 84 ? 3.297 -4.807 -7.764 1.00 95.25 84 GLY A CA 1
ATOM 605 C C . GLY A 1 84 ? 4.713 -5.386 -7.775 1.00 95.25 84 GLY A C 1
ATOM 606 O O . GLY A 1 84 ? 4.983 -6.338 -8.503 1.00 95.25 84 GLY A O 1
ATOM 607 N N . MET A 1 85 ? 5.611 -4.889 -6.915 1.00 95.56 85 MET A N 1
ATOM 608 C CA . MET A 1 85 ? 6.962 -5.451 -6.783 1.00 95.56 85 MET A CA 1
ATOM 609 C C . MET A 1 85 ? 6.949 -6.888 -6.243 1.00 95.56 85 MET A C 1
ATOM 611 O O . MET A 1 85 ? 7.778 -7.700 -6.642 1.00 95.56 85 MET A O 1
ATOM 615 N N . CYS A 1 86 ? 6.010 -7.214 -5.352 1.00 97.56 86 CYS A N 1
ATOM 616 C CA . CYS A 1 86 ? 5.824 -8.580 -4.869 1.00 97.56 86 CYS A CA 1
ATOM 617 C C . CYS A 1 86 ? 5.235 -9.488 -5.960 1.00 97.56 86 CYS A C 1
ATOM 619 O O . CYS A 1 86 ? 5.751 -10.579 -6.191 1.00 97.56 86 CYS A O 1
ATOM 621 N N . MET A 1 87 ? 4.208 -9.014 -6.671 1.00 96.44 87 MET A N 1
ATOM 622 C CA . MET A 1 87 ? 3.517 -9.765 -7.726 1.00 96.44 87 MET A CA 1
ATOM 623 C C . MET A 1 87 ? 4.419 -10.088 -8.913 1.00 96.44 87 MET A C 1
ATOM 625 O O . MET A 1 87 ? 4.266 -11.141 -9.523 1.00 96.44 87 MET A O 1
ATOM 629 N N . ALA A 1 88 ? 5.404 -9.235 -9.205 1.00 95.25 88 ALA A N 1
ATOM 630 C CA . ALA A 1 88 ? 6.419 -9.512 -10.219 1.00 95.25 88 ALA A CA 1
ATOM 631 C C . ALA A 1 88 ? 7.228 -10.796 -9.938 1.00 95.25 88 ALA A C 1
ATOM 633 O O . ALA A 1 88 ? 7.822 -11.356 -10.856 1.00 95.25 88 ALA A O 1
ATOM 634 N N . GLY A 1 89 ? 7.262 -11.264 -8.684 1.00 96.00 89 GLY A N 1
ATOM 635 C CA . GLY A 1 89 ? 7.899 -12.522 -8.290 1.00 96.00 89 GLY A CA 1
ATOM 636 C C . GLY A 1 89 ? 6.990 -13.754 -8.364 1.00 96.00 89 GLY A C 1
ATOM 637 O O . GLY A 1 89 ? 7.465 -14.861 -8.116 1.00 96.00 89 GLY A O 1
ATOM 638 N N . CYS A 1 90 ? 5.703 -13.591 -8.678 1.00 95.81 90 CYS A N 1
ATOM 639 C CA . CYS A 1 90 ? 4.757 -14.697 -8.764 1.00 95.81 90 CYS A CA 1
ATOM 640 C C . CYS A 1 90 ? 4.910 -15.428 -10.105 1.00 95.81 90 CYS A C 1
ATOM 642 O O . CYS A 1 90 ? 4.531 -14.918 -11.158 1.00 95.81 90 CYS A O 1
ATOM 644 N N . ALA A 1 91 ? 5.499 -16.624 -10.076 1.00 94.44 91 ALA A N 1
ATOM 645 C CA . ALA A 1 91 ? 5.700 -17.439 -11.269 1.00 94.44 91 ALA A CA 1
ATOM 646 C C . ALA A 1 91 ? 4.430 -18.220 -11.635 1.00 94.44 91 ALA A C 1
ATOM 648 O O . ALA A 1 91 ? 3.873 -18.918 -10.793 1.00 94.44 91 ALA A O 1
ATOM 649 N N . GLY A 1 92 ? 4.027 -18.157 -12.908 1.00 89.38 92 GLY A N 1
ATOM 650 C CA . GLY A 1 92 ? 2.894 -18.929 -13.435 1.00 89.38 92 GLY A CA 1
ATOM 651 C C . GLY A 1 92 ? 1.519 -18.299 -13.204 1.00 89.38 92 GLY A C 1
ATOM 652 O O . GLY A 1 92 ? 0.522 -18.901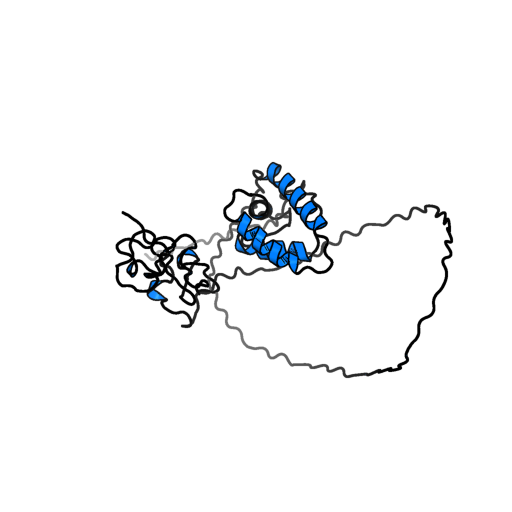 -13.591 1.00 89.38 92 GLY A O 1
ATOM 653 N N . ASP A 1 93 ? 1.470 -17.099 -12.625 1.00 90.62 93 ASP A N 1
ATOM 654 C CA . ASP A 1 93 ? 0.227 -16.353 -12.455 1.00 90.62 93 ASP A CA 1
ATOM 655 C C . ASP A 1 93 ? -0.048 -15.449 -13.659 1.00 90.62 93 ASP A C 1
ATOM 657 O O . ASP A 1 93 ? 0.865 -14.843 -14.225 1.00 90.62 93 ASP A O 1
ATOM 661 N N . ASP A 1 94 ? -1.322 -15.360 -14.037 1.00 90.94 94 ASP A N 1
ATOM 662 C CA . ASP A 1 94 ? -1.791 -14.509 -15.125 1.00 90.94 94 ASP A CA 1
ATOM 663 C C . ASP A 1 94 ? -2.083 -13.085 -14.613 1.00 90.94 94 ASP A C 1
ATOM 665 O O . ASP A 1 94 ? -3.001 -12.916 -13.797 1.00 90.94 94 ASP A O 1
ATOM 669 N N . PRO A 1 95 ? -1.372 -12.047 -15.095 1.00 91.00 95 PRO A N 1
ATOM 670 C CA . PRO A 1 95 ? -1.644 -10.655 -14.742 1.00 91.00 95 PRO A CA 1
ATOM 671 C C . PRO A 1 95 ? -3.089 -10.216 -15.015 1.00 91.00 95 PRO A C 1
ATOM 673 O O . PRO A 1 95 ? -3.578 -9.291 -14.360 1.00 91.00 95 PRO A O 1
ATOM 676 N N . GLU A 1 96 ? -3.798 -10.858 -15.951 1.00 92.31 96 GLU A N 1
ATOM 677 C CA . GLU A 1 96 ? -5.206 -10.544 -16.214 1.00 92.31 96 GLU A CA 1
ATOM 678 C C . GLU A 1 96 ? -6.112 -10.902 -15.031 1.00 92.31 96 GLU A C 1
ATOM 680 O O . GLU A 1 96 ? -7.036 -10.146 -14.727 1.00 92.31 96 GLU A O 1
ATOM 685 N N . SER A 1 97 ? -5.803 -11.976 -14.294 1.00 89.88 97 SER A N 1
ATOM 686 C CA . SER A 1 97 ? -6.572 -12.386 -13.110 1.00 89.88 97 SER A CA 1
ATOM 687 C C . SER A 1 97 ? -6.533 -11.333 -11.998 1.00 89.88 97 SER A C 1
ATOM 689 O O . SER A 1 97 ? -7.562 -11.027 -11.393 1.00 89.88 97 SER A O 1
ATOM 691 N N . PHE A 1 98 ? -5.372 -10.701 -11.788 1.00 93.75 98 PHE A N 1
ATOM 692 C CA . PHE A 1 98 ? -5.238 -9.583 -10.856 1.00 93.75 98 PHE A CA 1
ATOM 693 C C . PHE A 1 98 ? -6.025 -8.365 -11.325 1.00 93.75 98 PHE A C 1
ATOM 695 O O . PHE A 1 98 ? -6.746 -7.761 -10.537 1.00 93.75 98 PHE A O 1
ATOM 702 N N . ASN A 1 99 ? -5.909 -7.997 -12.603 1.00 93.25 99 ASN A N 1
ATOM 703 C CA . ASN A 1 99 ? -6.613 -6.832 -13.136 1.00 93.25 99 ASN A CA 1
ATOM 704 C C . ASN A 1 99 ? -8.138 -7.003 -13.063 1.00 93.25 99 ASN A C 1
ATOM 706 O O . ASN A 1 99 ? -8.840 -6.036 -12.767 1.00 93.25 99 ASN A O 1
ATOM 710 N N . ALA A 1 100 ? -8.645 -8.219 -13.290 1.00 94.75 100 ALA A N 1
ATOM 711 C CA . ALA A 1 100 ? -10.060 -8.549 -13.160 1.00 94.75 100 ALA A CA 1
ATOM 712 C C . ALA A 1 100 ? -10.544 -8.450 -11.704 1.00 94.75 100 ALA A C 1
ATOM 714 O O . ALA A 1 100 ? -11.551 -7.782 -11.449 1.00 94.75 100 ALA A O 1
ATOM 715 N N . GLU A 1 101 ? -9.813 -9.040 -10.747 1.00 94.44 101 GLU A N 1
ATOM 716 C CA . GLU A 1 101 ? -10.127 -8.900 -9.319 1.00 94.44 101 GLU A CA 1
ATOM 717 C C . GLU A 1 101 ? -10.071 -7.428 -8.900 1.00 94.44 101 GLU A C 1
ATOM 719 O O . GLU A 1 101 ? -11.022 -6.911 -8.323 1.00 94.44 101 GLU A O 1
ATOM 724 N N . PHE A 1 102 ? -8.989 -6.723 -9.228 1.00 95.62 102 PHE A N 1
ATOM 725 C CA . PHE A 1 102 ? -8.781 -5.336 -8.830 1.00 95.62 102 PHE A CA 1
ATOM 726 C C . PHE A 1 102 ? -9.877 -4.416 -9.385 1.00 95.62 102 PHE A C 1
ATOM 728 O O . PHE A 1 102 ? -10.436 -3.593 -8.657 1.00 95.62 102 PHE A O 1
ATOM 735 N N . ALA A 1 103 ? -10.234 -4.567 -10.664 1.00 96.12 103 ALA A N 1
ATOM 736 C CA . ALA A 1 103 ? -11.312 -3.798 -11.274 1.00 96.12 103 ALA A CA 1
ATOM 737 C C . ALA A 1 103 ? -12.667 -4.098 -10.616 1.00 96.12 103 ALA A C 1
ATOM 739 O O . ALA A 1 103 ? -13.396 -3.162 -10.281 1.00 96.12 103 ALA A O 1
ATOM 740 N N . GLY A 1 104 ? -12.985 -5.377 -10.389 1.00 96.50 104 GLY A N 1
ATOM 741 C CA . GLY A 1 104 ? -14.221 -5.795 -9.727 1.00 96.50 104 GLY A CA 1
ATOM 742 C C . GLY A 1 104 ? -14.309 -5.292 -8.285 1.00 96.50 104 GLY A C 1
ATOM 743 O O . GLY A 1 104 ? -15.305 -4.676 -7.903 1.00 96.50 104 GLY A O 1
ATOM 744 N N . ALA A 1 105 ? -13.241 -5.474 -7.509 1.00 96.38 105 ALA A N 1
ATOM 745 C CA . ALA A 1 105 ? -13.147 -5.058 -6.114 1.00 96.38 105 ALA A CA 1
ATOM 746 C C . ALA A 1 105 ? -13.290 -3.543 -5.973 1.00 96.38 105 ALA A C 1
ATOM 748 O O . ALA A 1 105 ? -14.042 -3.070 -5.122 1.00 96.38 105 ALA A O 1
ATOM 749 N N . CYS A 1 106 ? -12.648 -2.763 -6.847 1.00 97.44 106 CYS A N 1
ATOM 750 C CA . CYS A 1 106 ? -12.754 -1.310 -6.806 1.00 97.44 106 CYS A CA 1
ATOM 751 C C . CYS A 1 106 ? -14.075 -0.771 -7.357 1.00 97.44 106 CYS A C 1
ATOM 753 O O . CYS A 1 106 ? -14.548 0.264 -6.880 1.00 97.44 106 CYS A O 1
ATOM 755 N N . ALA A 1 107 ? -14.701 -1.445 -8.324 1.00 97.75 107 ALA A N 1
ATOM 756 C CA . ALA A 1 107 ? -16.057 -1.110 -8.751 1.00 97.75 107 ALA A CA 1
ATOM 757 C C . ALA A 1 107 ? -17.054 -1.324 -7.602 1.00 97.75 107 ALA A C 1
ATOM 759 O O . ALA A 1 107 ? -17.825 -0.417 -7.288 1.00 97.75 107 ALA A O 1
ATOM 760 N N . TRP A 1 108 ? -16.970 -2.475 -6.930 1.00 96.50 108 TRP A N 1
ATOM 761 C CA . TRP A 1 108 ? -17.796 -2.795 -5.769 1.00 96.50 108 TRP A CA 1
ATOM 762 C C . TRP A 1 108 ? -17.530 -1.838 -4.597 1.00 96.50 108 TRP A C 1
ATOM 764 O O . TRP A 1 108 ? -18.464 -1.276 -4.030 1.00 96.50 108 TRP A O 1
ATOM 774 N N . TRP A 1 109 ? -16.264 -1.561 -4.272 1.00 96.50 109 TRP A N 1
ATOM 775 C CA . TRP A 1 109 ? -15.915 -0.633 -3.194 1.00 96.50 109 TRP A CA 1
ATOM 776 C C . TRP A 1 109 ? -16.462 0.770 -3.455 1.00 96.50 109 TRP A C 1
ATOM 778 O O . TRP A 1 109 ? -16.979 1.406 -2.549 1.00 96.50 109 TRP A O 1
ATOM 788 N N . ASN A 1 110 ? -16.413 1.272 -4.691 1.00 95.81 110 ASN A N 1
ATOM 789 C CA . ASN A 1 110 ? -16.903 2.621 -4.978 1.00 95.81 110 ASN A CA 1
ATOM 790 C C . ASN A 1 110 ? -18.391 2.816 -4.662 1.00 95.81 110 ASN A C 1
ATOM 792 O O . ASN A 1 110 ? -18.775 3.934 -4.304 1.00 95.81 110 ASN A O 1
ATOM 796 N N . THR A 1 111 ? -19.202 1.762 -4.777 1.00 96.62 111 THR A N 1
ATOM 797 C CA . THR A 1 111 ? -20.627 1.792 -4.431 1.00 96.62 111 THR A CA 1
ATOM 798 C C . THR A 1 111 ? -20.880 1.538 -2.943 1.00 96.62 111 THR A C 1
ATOM 800 O O . THR A 1 111 ? -21.809 2.131 -2.405 1.00 96.62 111 THR A O 1
ATOM 803 N N . HIS A 1 112 ? -20.028 0.756 -2.272 1.00 94.31 112 HIS A N 1
ATOM 804 C CA . HIS A 1 112 ? -20.221 0.312 -0.880 1.00 94.31 112 HIS A CA 1
ATOM 805 C C . HIS A 1 112 ? -19.259 0.967 0.135 1.00 94.31 112 HIS A C 1
ATOM 807 O O . HIS A 1 112 ? -19.285 0.659 1.318 1.00 94.31 112 HIS A O 1
ATOM 813 N N . LYS A 1 113 ? -18.396 1.909 -0.270 1.00 92.69 113 LYS A N 1
ATOM 814 C CA . LYS A 1 113 ? -17.375 2.539 0.605 1.00 92.69 113 LYS A CA 1
ATOM 815 C C . LYS A 1 113 ? -17.925 3.310 1.807 1.00 92.69 113 LYS A C 1
ATOM 817 O O . LYS A 1 113 ? -17.156 3.681 2.686 1.00 92.69 113 LYS A O 1
ATOM 822 N N . ASN A 1 114 ? -19.220 3.615 1.804 1.00 91.88 114 ASN A N 1
ATOM 823 C CA . ASN A 1 114 ? -19.903 4.291 2.907 1.00 91.88 114 ASN A CA 1
ATOM 824 C C . ASN A 1 114 ? -20.733 3.323 3.757 1.00 91.88 114 ASN A C 1
ATOM 826 O O . ASN A 1 114 ? -21.352 3.756 4.734 1.00 91.88 114 ASN A O 1
ATOM 830 N N . ASP A 1 115 ? -20.767 2.046 3.381 1.00 89.31 115 ASP A N 1
ATOM 831 C CA . ASP A 1 115 ? -21.438 1.028 4.161 1.00 89.31 115 ASP A CA 1
ATOM 832 C C . ASP A 1 115 ? -20.698 0.887 5.483 1.00 89.31 115 ASP A C 1
ATOM 834 O O . ASP A 1 115 ? -19.472 0.976 5.572 1.00 89.31 115 ASP A O 1
ATOM 838 N N . LYS A 1 116 ? -21.463 0.726 6.553 1.00 79.62 116 LYS A N 1
ATOM 839 C CA . LYS A 1 116 ? -20.898 0.469 7.866 1.00 79.62 116 LYS A CA 1
ATOM 840 C C . LYS A 1 116 ? -21.087 -1.006 8.114 1.00 79.62 116 LYS A C 1
ATOM 842 O O . LYS A 1 116 ? -22.230 -1.436 8.275 1.00 79.62 116 LYS A O 1
ATOM 847 N N . CYS A 1 117 ? -19.994 -1.764 8.202 1.00 74.69 117 CYS A N 1
ATOM 848 C CA . CYS A 1 117 ? -20.118 -2.996 8.957 1.00 74.69 117 CYS A CA 1
ATOM 849 C C . CYS A 1 117 ? -20.500 -2.574 10.376 1.00 74.69 117 CYS A C 1
ATOM 851 O O . CYS A 1 117 ? -19.855 -1.697 10.959 1.00 74.69 117 CYS A O 1
ATOM 853 N N . ALA A 1 118 ? -21.614 -3.094 10.888 1.00 58.28 118 ALA A N 1
ATOM 854 C CA . ALA A 1 118 ? -21.982 -2.873 12.271 1.00 58.28 118 ALA A CA 1
ATOM 855 C C . ALA A 1 118 ? -20.892 -3.540 13.106 1.00 58.28 118 ALA A C 1
ATOM 857 O O . ALA A 1 118 ? -20.964 -4.742 13.339 1.00 58.28 118 ALA A O 1
ATOM 858 N N . ALA A 1 119 ? -19.864 -2.765 13.468 1.00 51.88 119 ALA A N 1
ATOM 859 C CA . ALA A 1 119 ? -18.770 -3.242 14.283 1.00 51.88 119 ALA A CA 1
ATOM 860 C C . ALA A 1 119 ? -19.407 -3.859 15.520 1.00 51.88 119 ALA A C 1
ATOM 862 O O . ALA A 1 119 ? -20.069 -3.157 16.302 1.00 51.88 119 ALA A O 1
ATOM 863 N N . ALA A 1 120 ? -19.290 -5.177 15.656 1.00 51.78 120 ALA A N 1
ATOM 864 C CA . ALA A 1 120 ? -19.719 -5.823 16.874 1.00 51.78 120 ALA A CA 1
ATOM 865 C C . ALA A 1 120 ? -18.835 -5.194 17.943 1.00 51.78 120 ALA A C 1
ATOM 867 O O . ALA A 1 120 ? -17.613 -5.286 17.864 1.00 51.78 120 ALA A O 1
ATOM 868 N N . THR A 1 121 ? -19.444 -4.431 18.854 1.00 42.19 121 THR A N 1
ATOM 869 C CA . THR A 1 121 ? -18.757 -3.533 19.784 1.00 42.19 121 THR A CA 1
ATOM 870 C C . THR A 1 121 ? -17.756 -4.324 20.623 1.00 42.19 121 THR A C 1
ATOM 872 O O . THR A 1 121 ? -18.072 -4.818 21.702 1.00 42.19 121 THR A O 1
ATOM 875 N N . THR A 1 122 ? -16.534 -4.463 20.116 1.00 45.28 122 THR A N 1
ATOM 876 C CA . THR A 1 122 ? -15.473 -5.242 20.742 1.00 45.28 122 THR A CA 1
ATOM 877 C C . THR A 1 122 ? -14.785 -4.323 21.736 1.00 45.28 122 THR A C 1
ATOM 879 O O . THR A 1 122 ? -13.726 -3.753 21.492 1.00 45.28 122 THR A O 1
ATOM 882 N N . THR A 1 123 ? -15.456 -4.115 22.870 1.00 40.09 123 THR A N 1
ATOM 883 C CA . THR A 1 123 ? -14.856 -3.474 24.041 1.00 40.09 123 THR A CA 1
ATOM 884 C C . THR A 1 123 ? -14.037 -4.526 24.777 1.00 40.09 123 THR A C 1
ATOM 886 O O . THR A 1 123 ? -14.550 -5.221 25.649 1.00 40.09 123 THR A O 1
ATOM 889 N N . THR A 1 124 ? -12.755 -4.648 24.433 1.00 38.88 124 THR A N 1
ATOM 890 C CA . THR A 1 124 ? -11.799 -5.434 25.224 1.00 38.88 124 THR A CA 1
ATOM 891 C C . THR A 1 124 ? -10.958 -4.481 26.065 1.00 38.88 124 THR A C 1
ATOM 893 O O . THR A 1 124 ? -9.924 -3.979 25.634 1.00 38.88 124 THR A O 1
ATOM 896 N N . THR A 1 125 ? -11.413 -4.208 27.289 1.00 37.38 125 THR A N 1
ATOM 897 C CA . THR A 1 125 ? -10.591 -3.578 28.329 1.00 37.38 125 THR A CA 1
ATOM 898 C C . THR A 1 125 ? -9.734 -4.661 28.982 1.00 37.38 125 THR A C 1
ATOM 900 O O . THR A 1 125 ? -10.157 -5.325 29.927 1.00 37.38 125 THR A O 1
ATOM 903 N N . THR A 1 126 ? -8.519 -4.869 28.480 1.00 35.53 126 THR A N 1
ATOM 904 C CA . THR A 1 126 ? -7.548 -5.772 29.111 1.00 35.53 126 THR A CA 1
ATOM 905 C C . THR A 1 126 ? -7.015 -5.128 30.394 1.00 35.53 126 THR A C 1
ATOM 907 O O . THR A 1 126 ? -6.081 -4.333 30.360 1.00 35.53 126 THR A O 1
ATOM 910 N N . THR A 1 127 ? -7.612 -5.458 31.544 1.00 34.22 127 THR A N 1
ATOM 911 C CA . THR A 1 127 ? -7.024 -5.175 32.864 1.00 34.22 127 THR A CA 1
ATOM 912 C C . THR A 1 127 ? -6.303 -6.426 33.352 1.00 34.22 127 THR A C 1
ATOM 914 O O . THR A 1 127 ? -6.905 -7.326 33.937 1.00 34.22 127 THR A O 1
ATOM 917 N N . THR A 1 128 ? -4.998 -6.498 33.102 1.00 34.81 128 THR A N 1
ATOM 918 C CA . THR A 1 128 ? -4.134 -7.570 33.607 1.00 34.81 128 THR A CA 1
ATOM 919 C C . THR A 1 128 ? -3.868 -7.349 35.097 1.00 34.81 128 THR A C 1
ATOM 921 O O . THR A 1 128 ? -3.000 -6.564 35.472 1.00 34.81 128 THR A O 1
ATOM 924 N N . LYS A 1 129 ? -4.606 -8.044 35.972 1.00 36.81 129 LYS A N 1
ATOM 925 C CA . LYS A 1 129 ? -4.238 -8.196 37.388 1.00 36.81 129 LYS A CA 1
ATOM 926 C C . LYS A 1 129 ? -3.442 -9.490 37.541 1.00 36.81 129 LYS A C 1
ATOM 928 O O . LYS A 1 129 ? -3.989 -10.578 37.392 1.00 36.81 129 LYS A O 1
ATOM 933 N N . ALA A 1 130 ? -2.150 -9.355 37.826 1.00 40.06 130 ALA A N 1
ATOM 934 C CA . ALA A 1 130 ? -1.261 -10.471 38.118 1.00 40.06 130 ALA A CA 1
ATOM 935 C C . ALA A 1 130 ? -1.768 -11.258 39.340 1.00 40.06 130 ALA A C 1
ATOM 937 O O . ALA A 1 130 ? -1.892 -10.706 40.435 1.00 40.06 130 ALA A O 1
ATOM 938 N N . ALA A 1 131 ? -2.052 -12.546 39.147 1.00 34.97 131 ALA A N 1
ATOM 939 C CA . ALA A 1 131 ? -2.259 -13.507 40.219 1.00 34.97 131 ALA A CA 1
ATOM 940 C C . ALA A 1 131 ? -1.091 -14.497 40.208 1.00 34.97 131 ALA A C 1
ATOM 942 O O . ALA A 1 131 ? -1.004 -15.388 39.367 1.00 34.97 131 ALA A O 1
ATOM 943 N N . THR A 1 132 ? -0.172 -14.300 41.148 1.00 40.53 132 THR A N 1
ATOM 944 C CA . THR A 1 132 ? 0.922 -15.216 41.460 1.00 40.53 132 THR A CA 1
ATOM 945 C C . THR A 1 132 ? 0.342 -16.514 42.011 1.00 40.53 132 THR A C 1
ATOM 947 O O . THR A 1 132 ? -0.276 -16.507 43.073 1.00 40.53 132 THR A O 1
ATOM 950 N N . THR A 1 133 ? 0.558 -17.635 41.327 1.00 34.69 133 THR A N 1
ATOM 951 C CA . THR A 1 133 ? 0.415 -18.965 41.932 1.00 34.69 133 THR A CA 1
ATOM 952 C C . THR A 1 133 ? 1.614 -19.828 41.565 1.00 34.69 133 THR A C 1
ATOM 954 O O . THR A 1 133 ? 1.871 -20.143 40.408 1.00 34.69 133 THR A O 1
ATOM 957 N N . THR A 1 134 ? 2.372 -20.156 42.605 1.00 44.59 134 THR A N 1
ATOM 958 C CA . THR A 1 134 ? 3.503 -21.077 42.623 1.00 44.59 134 THR A CA 1
ATOM 959 C C . THR A 1 134 ? 2.974 -22.510 42.670 1.00 44.59 134 THR A C 1
ATOM 961 O O . THR A 1 134 ? 2.254 -22.853 43.605 1.00 44.59 134 THR A O 1
ATOM 964 N N . ALA A 1 135 ? 3.365 -23.359 41.717 1.00 37.41 135 ALA A N 1
ATOM 965 C CA . ALA A 1 135 ? 3.272 -24.813 41.849 1.00 37.41 135 ALA A CA 1
ATOM 966 C C . ALA A 1 135 ? 4.446 -25.513 41.138 1.00 37.41 135 ALA A C 1
ATOM 968 O O . ALA A 1 135 ? 4.966 -25.040 40.132 1.00 37.41 135 ALA A O 1
ATOM 969 N N . ALA A 1 136 ? 4.875 -26.607 41.764 1.00 44.69 136 ALA A N 1
ATOM 970 C CA . ALA A 1 136 ? 6.151 -27.314 41.670 1.00 44.69 136 ALA A CA 1
ATOM 971 C C . ALA A 1 136 ? 6.371 -28.135 40.371 1.00 44.69 136 ALA A C 1
ATOM 973 O O . ALA A 1 136 ? 5.412 -28.420 39.653 1.00 44.69 136 ALA A O 1
ATOM 974 N N . PRO A 1 137 ? 7.621 -28.556 40.071 1.00 45.59 137 PRO A N 1
ATOM 975 C CA . PRO A 1 137 ? 7.967 -29.196 38.805 1.00 45.59 137 PRO A CA 1
ATOM 976 C C . PRO A 1 137 ? 7.580 -30.679 38.791 1.00 45.59 137 PRO A C 1
ATOM 978 O O . PRO A 1 137 ? 7.907 -31.426 39.712 1.00 45.59 137 PRO A O 1
ATOM 981 N N . THR A 1 138 ? 6.934 -31.127 37.712 1.00 39.41 138 THR A N 1
ATOM 982 C CA . THR A 1 138 ? 6.731 -32.553 37.422 1.00 39.41 138 THR A CA 1
ATOM 983 C C . THR A 1 138 ? 7.550 -32.943 36.196 1.00 39.41 138 THR A C 1
ATOM 985 O O . THR A 1 138 ? 7.365 -32.434 35.093 1.00 39.41 138 THR A O 1
ATOM 988 N N . THR A 1 139 ? 8.501 -33.840 36.421 1.00 46.44 139 THR A N 1
ATOM 989 C CA . THR A 1 139 ? 9.378 -34.478 35.442 1.00 46.44 139 THR A CA 1
ATOM 990 C C . THR A 1 139 ? 8.576 -35.358 34.483 1.00 46.44 139 THR A C 1
ATOM 992 O O . THR A 1 139 ? 7.946 -36.320 34.910 1.00 46.44 139 THR A O 1
ATOM 995 N N . THR A 1 140 ? 8.643 -35.081 33.175 1.00 38.00 140 THR A N 1
ATOM 996 C CA . THR A 1 140 ? 8.168 -36.013 32.138 1.00 38.00 140 THR A CA 1
ATOM 997 C C . THR A 1 140 ? 9.308 -36.398 31.202 1.00 38.00 140 THR A C 1
ATOM 999 O O . THR A 1 140 ? 10.050 -35.568 30.683 1.00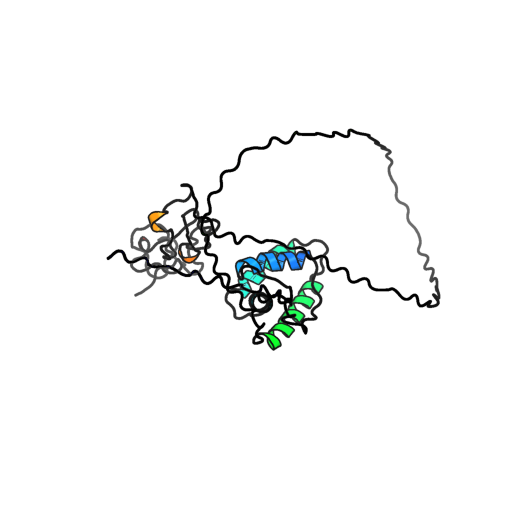 38.00 140 THR A O 1
ATOM 1002 N N . LYS A 1 141 ? 9.447 -37.715 31.076 1.00 45.28 141 LYS A N 1
ATOM 1003 C CA . LYS A 1 141 ? 10.515 -38.501 30.468 1.00 45.28 141 LYS A CA 1
ATOM 1004 C C . LYS A 1 141 ? 10.463 -38.453 28.937 1.00 45.28 141 LYS A C 1
ATOM 1006 O O . LYS A 1 141 ? 9.426 -38.707 28.332 1.00 45.28 141 LYS A O 1
ATOM 1011 N N . VAL A 1 142 ? 11.623 -38.192 28.338 1.00 42.72 142 VAL A N 1
ATOM 1012 C CA . VAL A 1 142 ? 11.920 -38.286 26.901 1.00 42.72 142 VAL A CA 1
ATOM 1013 C C . VAL A 1 142 ? 11.726 -39.724 26.412 1.00 42.72 142 VAL A C 1
ATOM 1015 O O . VAL A 1 142 ? 12.264 -40.652 27.013 1.00 42.72 142 VAL A O 1
ATOM 1018 N N . THR A 1 143 ? 11.008 -39.905 25.300 1.00 46.91 143 THR A N 1
ATOM 1019 C CA . THR A 1 143 ? 11.067 -41.138 24.500 1.00 46.91 143 THR A CA 1
ATOM 1020 C C . THR A 1 143 ? 11.317 -40.763 23.044 1.00 46.91 143 THR A C 1
ATOM 1022 O O . THR A 1 143 ? 10.437 -40.282 22.338 1.00 46.91 143 THR A O 1
ATOM 1025 N N . THR A 1 144 ? 12.562 -40.944 22.624 1.00 43.81 144 THR A N 1
ATOM 1026 C CA . THR A 1 144 ? 13.041 -40.890 21.246 1.00 43.81 144 THR A CA 1
ATOM 1027 C C . THR A 1 144 ? 12.644 -42.177 20.526 1.00 43.81 144 THR A C 1
ATOM 1029 O O . THR A 1 144 ? 12.961 -43.266 20.993 1.00 43.81 144 THR A O 1
ATOM 1032 N N . THR A 1 145 ? 11.984 -42.066 19.373 1.00 44.38 145 THR A N 1
ATOM 1033 C CA . THR A 1 145 ? 11.863 -43.179 18.419 1.00 44.38 145 THR A CA 1
ATOM 1034 C C . THR A 1 145 ? 12.558 -42.767 17.132 1.00 44.38 145 THR A C 1
ATOM 1036 O O . THR A 1 145 ? 12.119 -41.853 16.439 1.00 44.38 145 THR A O 1
ATOM 1039 N N . ALA A 1 146 ? 13.685 -43.420 16.868 1.00 39.41 146 ALA A N 1
ATOM 1040 C CA . ALA A 1 146 ? 14.406 -43.369 15.610 1.00 39.41 146 ALA A CA 1
ATOM 1041 C C . ALA A 1 146 ? 13.817 -44.416 14.656 1.00 39.41 146 ALA A C 1
ATOM 1043 O O . ALA A 1 146 ? 13.605 -45.559 15.056 1.00 39.41 146 ALA A O 1
ATOM 1044 N N . ALA A 1 147 ? 13.605 -44.046 13.395 1.00 41.12 147 ALA A N 1
ATOM 1045 C CA . ALA A 1 147 ? 13.419 -44.995 12.306 1.00 41.12 147 ALA A CA 1
ATOM 1046 C C . ALA A 1 147 ? 14.386 -44.630 11.179 1.00 41.12 147 ALA A C 1
ATOM 1048 O O . ALA A 1 147 ? 14.405 -43.502 10.687 1.00 41.12 147 ALA A O 1
ATOM 1049 N N . ALA A 1 148 ? 15.227 -45.601 10.848 1.00 44.00 148 ALA A N 1
ATOM 1050 C CA . ALA A 1 148 ? 16.311 -45.519 9.896 1.00 44.00 148 ALA A CA 1
ATOM 1051 C C . ALA A 1 148 ? 15.908 -46.192 8.569 1.00 44.00 148 ALA A C 1
ATOM 1053 O O . ALA A 1 148 ? 15.310 -47.263 8.577 1.00 44.00 148 ALA A O 1
ATOM 1054 N N . THR A 1 149 ? 16.284 -45.525 7.476 1.00 42.00 149 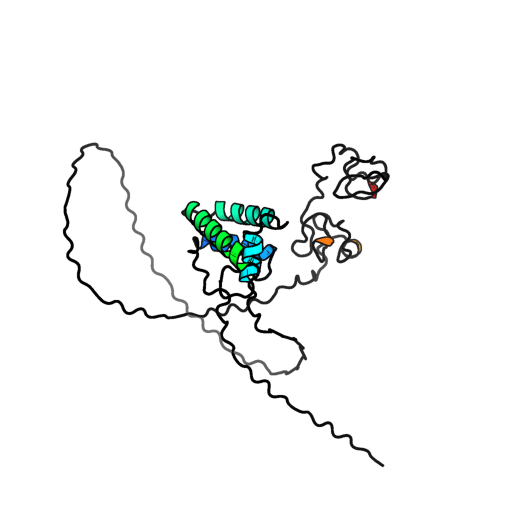THR A N 1
ATOM 1055 C CA . THR A 1 149 ? 16.809 -46.031 6.190 1.00 42.00 149 THR A CA 1
ATOM 1056 C C . THR A 1 149 ? 16.053 -47.106 5.392 1.00 42.00 149 THR A C 1
ATOM 1058 O O . THR A 1 149 ? 15.893 -48.240 5.824 1.00 42.00 149 THR A O 1
ATOM 1061 N N . THR A 1 150 ? 15.829 -46.830 4.101 1.00 43.53 150 THR A N 1
ATOM 1062 C CA . THR A 1 150 ? 16.421 -47.650 3.021 1.00 43.53 150 THR A CA 1
ATOM 1063 C C . THR A 1 150 ? 16.455 -46.915 1.679 1.00 43.53 150 THR A C 1
ATOM 1065 O O . THR A 1 150 ? 15.597 -46.107 1.341 1.00 43.53 150 THR A O 1
ATOM 1068 N N . THR A 1 151 ? 17.531 -47.210 0.960 1.00 42.28 151 THR A N 1
ATOM 1069 C CA . THR A 1 151 ? 18.026 -46.667 -0.304 1.00 42.28 151 THR A CA 1
ATOM 1070 C C . THR A 1 151 ? 17.429 -47.413 -1.500 1.00 42.28 151 THR A C 1
ATOM 1072 O O . THR A 1 151 ? 17.331 -48.635 -1.448 1.00 42.28 151 THR A O 1
ATOM 1075 N N . ALA A 1 152 ? 17.175 -46.728 -2.620 1.00 42.03 152 ALA A N 1
ATOM 1076 C CA . ALA A 1 152 ? 17.259 -47.344 -3.947 1.00 42.03 152 ALA A CA 1
ATOM 1077 C C . ALA A 1 152 ? 17.678 -46.301 -4.993 1.00 42.03 152 ALA A C 1
ATOM 1079 O O . ALA A 1 152 ? 16.932 -45.383 -5.324 1.00 42.03 152 ALA A O 1
ATOM 1080 N N . ALA A 1 153 ? 18.905 -46.458 -5.484 1.00 39.31 153 ALA A N 1
ATOM 1081 C CA . ALA A 1 153 ? 19.433 -45.793 -6.662 1.00 39.31 153 ALA A CA 1
ATOM 1082 C C . ALA A 1 153 ? 19.149 -46.665 -7.893 1.00 39.31 153 ALA A C 1
ATOM 1084 O O . ALA A 1 153 ? 19.341 -47.878 -7.841 1.00 39.31 153 ALA A O 1
ATOM 1085 N N . ALA A 1 154 ? 18.758 -46.046 -9.004 1.00 46.91 154 ALA A N 1
ATOM 1086 C CA . ALA A 1 154 ? 18.843 -46.651 -10.327 1.00 46.91 154 ALA A CA 1
ATOM 1087 C C . ALA A 1 154 ? 19.256 -45.574 -11.335 1.00 46.91 154 ALA A C 1
ATOM 1089 O O . ALA A 1 154 ? 18.496 -44.670 -11.671 1.00 46.91 154 ALA A O 1
ATOM 1090 N N . THR A 1 155 ? 20.505 -45.673 -11.771 1.00 43.53 155 THR A N 1
ATOM 1091 C CA . THR A 1 155 ? 21.078 -45.018 -12.942 1.00 43.53 155 THR A CA 1
ATOM 1092 C C . THR A 1 155 ? 20.838 -45.887 -14.173 1.00 43.53 155 THR A C 1
ATOM 1094 O O . THR A 1 155 ? 20.995 -47.103 -14.117 1.00 43.53 155 THR A O 1
ATOM 1097 N N . THR A 1 156 ? 20.537 -45.270 -15.312 1.00 41.47 156 THR A N 1
ATOM 1098 C CA . THR A 1 156 ? 21.019 -45.705 -16.634 1.00 41.47 156 THR A CA 1
ATOM 1099 C C . THR A 1 156 ? 20.933 -44.537 -17.611 1.00 41.47 156 THR A C 1
ATOM 1101 O O . THR A 1 156 ? 20.044 -43.693 -17.540 1.00 41.47 156 THR A O 1
ATOM 1104 N N . SER A 1 157 ? 21.930 -44.475 -18.484 1.00 43.88 157 SER A N 1
ATOM 1105 C CA . SER A 1 157 ? 22.225 -43.412 -19.440 1.00 43.88 157 SER A CA 1
ATOM 1106 C C . SER A 1 157 ? 22.110 -43.958 -20.866 1.00 43.88 157 SER A C 1
ATOM 1108 O O . SER A 1 157 ? 22.505 -45.100 -21.077 1.00 43.88 157 SER A O 1
ATOM 1110 N N . ALA A 1 158 ? 21.645 -43.143 -21.821 1.00 41.72 158 ALA A N 1
ATOM 1111 C CA . ALA A 1 158 ? 22.014 -43.097 -23.258 1.00 41.72 158 ALA A CA 1
ATOM 1112 C C . ALA A 1 158 ? 21.012 -42.153 -23.969 1.00 41.72 158 ALA A C 1
ATOM 1114 O O . ALA A 1 158 ? 19.810 -42.325 -23.815 1.00 41.72 158 ALA A O 1
ATOM 1115 N N . ALA A 1 159 ? 21.391 -41.001 -24.529 1.00 39.50 159 ALA A N 1
ATOM 1116 C CA . ALA A 1 159 ? 22.179 -40.729 -25.743 1.00 39.50 159 ALA A CA 1
ATOM 1117 C C . ALA A 1 159 ? 21.388 -40.849 -27.074 1.00 39.50 159 ALA A C 1
ATOM 1119 O O . ALA A 1 159 ? 21.104 -41.943 -27.538 1.00 39.50 159 ALA A O 1
ATOM 1120 N N . ALA A 1 160 ? 21.125 -39.664 -27.656 1.00 42.84 160 ALA A N 1
ATOM 1121 C CA . ALA A 1 160 ? 21.038 -39.260 -29.073 1.00 42.84 160 ALA A CA 1
ATOM 1122 C C . ALA A 1 160 ? 20.150 -40.037 -30.079 1.00 42.84 160 ALA A C 1
ATOM 1124 O O . ALA A 1 160 ? 20.386 -41.202 -30.371 1.00 42.84 160 ALA A O 1
ATOM 1125 N N . THR A 1 161 ? 19.280 -39.337 -30.824 1.00 35.22 161 THR A N 1
ATOM 1126 C CA . THR A 1 161 ? 19.554 -38.701 -32.147 1.00 35.22 161 THR A CA 1
ATOM 1127 C C . THR A 1 161 ? 18.228 -38.371 -32.862 1.00 35.22 161 THR A C 1
ATOM 1129 O O . THR A 1 161 ? 17.234 -39.076 -32.720 1.00 35.22 161 THR A O 1
ATOM 1132 N N . SER A 1 162 ? 18.234 -37.282 -33.631 1.00 44.91 162 SER A N 1
ATOM 1133 C CA . SER A 1 162 ? 17.172 -36.758 -34.498 1.00 44.91 162 SER A CA 1
ATOM 1134 C C . SER A 1 162 ? 16.661 -37.729 -35.571 1.00 44.91 162 SER A C 1
ATOM 1136 O O . SER A 1 162 ? 17.463 -38.369 -36.245 1.00 44.91 162 SER A O 1
ATOM 1138 N N . ALA A 1 163 ? 15.355 -37.685 -35.856 1.00 44.44 163 ALA A N 1
ATOM 1139 C CA . ALA A 1 163 ? 14.817 -37.888 -37.201 1.00 44.44 163 ALA A CA 1
ATOM 1140 C C . ALA A 1 163 ? 13.429 -37.243 -37.358 1.00 44.44 163 ALA A C 1
ATOM 1142 O O . ALA A 1 163 ? 12.606 -37.216 -36.448 1.00 44.44 163 ALA A O 1
ATOM 1143 N N . VAL A 1 164 ? 13.245 -36.695 -38.551 1.00 43.38 164 VAL A N 1
ATOM 1144 C CA . VAL A 1 164 ? 12.100 -35.981 -39.117 1.00 43.38 164 VAL A CA 1
ATOM 1145 C C . VAL A 1 164 ? 10.930 -36.945 -39.389 1.00 43.38 164 VAL A C 1
ATOM 1147 O O . VAL A 1 164 ? 11.162 -38.129 -39.625 1.00 43.38 164 VAL A O 1
ATOM 1150 N N . THR A 1 165 ? 9.703 -36.411 -39.476 1.00 33.31 165 THR A N 1
ATOM 1151 C CA . THR A 1 165 ? 8.736 -36.557 -40.603 1.00 33.31 165 THR A CA 1
ATOM 1152 C C . THR A 1 165 ? 7.269 -36.771 -40.170 1.00 33.31 165 THR A C 1
ATOM 1154 O O . THR A 1 165 ? 6.944 -37.660 -39.391 1.00 33.31 165 THR A O 1
ATOM 1157 N N . THR A 1 166 ? 6.397 -35.980 -40.815 1.00 36.31 166 THR A N 1
ATOM 1158 C CA . THR A 1 166 ? 4.967 -36.186 -41.156 1.00 36.31 166 THR A CA 1
ATOM 1159 C C . THR A 1 166 ? 3.859 -36.103 -40.101 1.00 36.31 166 THR A C 1
ATOM 1161 O O . THR A 1 166 ? 3.511 -37.059 -39.422 1.00 36.31 166 THR A O 1
ATOM 1164 N N . THR A 1 167 ? 3.202 -34.941 -40.126 1.00 43.88 167 THR A N 1
ATOM 1165 C CA . THR A 1 167 ? 1.762 -34.716 -40.349 1.00 43.88 167 THR A CA 1
ATOM 1166 C C . THR A 1 167 ? 0.883 -35.952 -40.590 1.00 43.88 167 THR A C 1
ATOM 1168 O O . THR A 1 167 ? 0.974 -36.587 -41.638 1.00 43.88 167 THR A O 1
ATOM 1171 N N . ALA A 1 168 ? -0.086 -36.165 -39.697 1.00 42.16 168 ALA A N 1
ATOM 1172 C CA . ALA A 1 168 ? -1.394 -36.730 -40.023 1.00 42.16 168 ALA A CA 1
ATOM 1173 C C . ALA A 1 168 ? -2.435 -36.200 -39.024 1.00 42.16 168 ALA A C 1
ATOM 1175 O O . ALA A 1 168 ? -2.385 -36.482 -37.829 1.00 42.16 168 ALA A O 1
ATOM 1176 N N . THR A 1 169 ? -3.367 -35.399 -39.534 1.00 43.72 169 THR A N 1
ATOM 1177 C CA . THR A 1 169 ? -4.572 -34.953 -38.835 1.00 43.72 169 THR A CA 1
ATOM 1178 C C . THR A 1 169 ? -5.564 -36.110 -38.806 1.00 43.72 169 THR A C 1
ATOM 1180 O O . THR A 1 169 ? -6.026 -36.542 -39.860 1.00 43.72 169 THR A O 1
ATOM 1183 N N . ALA A 1 170 ? -5.909 -36.594 -37.615 1.00 44.19 170 ALA A N 1
ATOM 1184 C CA . ALA A 1 170 ? -7.031 -37.501 -37.407 1.00 44.19 170 ALA A CA 1
ATOM 1185 C C . ALA A 1 170 ? -8.047 -36.822 -36.482 1.00 44.19 170 ALA A C 1
ATOM 1187 O O . ALA A 1 170 ? -7.809 -36.623 -35.292 1.00 44.19 170 ALA A O 1
ATOM 1188 N N . THR A 1 171 ? -9.171 -36.418 -37.068 1.00 43.06 171 THR A N 1
ATOM 1189 C CA . THR A 1 171 ? -10.349 -35.911 -36.366 1.00 43.06 171 THR A CA 1
ATOM 1190 C C . THR A 1 171 ? -11.135 -37.103 -35.831 1.00 43.06 171 THR A C 1
ATOM 1192 O O . THR A 1 171 ? -11.774 -37.817 -36.601 1.00 43.06 171 THR A O 1
ATOM 1195 N N . THR A 1 172 ? -11.096 -37.316 -34.517 1.00 39.19 172 THR A N 1
ATOM 1196 C CA . THR A 1 172 ? -11.948 -38.299 -33.838 1.00 39.19 172 THR A CA 1
ATOM 1197 C C . THR A 1 172 ? -13.112 -37.567 -33.185 1.00 39.19 172 THR A C 1
ATOM 1199 O O . THR A 1 172 ? -12.949 -36.854 -32.196 1.00 39.19 172 THR A O 1
ATOM 1202 N N . THR A 1 173 ? -14.297 -37.723 -33.766 1.00 44.06 173 THR A N 1
ATOM 1203 C CA . THR A 1 173 ? -15.567 -37.293 -33.181 1.00 44.06 173 THR A CA 1
ATOM 1204 C C . THR A 1 173 ? -15.966 -38.293 -32.099 1.00 44.06 173 THR A C 1
ATOM 1206 O O . THR A 1 173 ? -16.385 -39.405 -32.408 1.00 44.06 173 THR A O 1
ATOM 1209 N N . THR A 1 174 ? -15.841 -37.896 -30.833 1.00 39.28 174 THR A N 1
ATOM 1210 C CA . THR A 1 174 ? -16.355 -38.665 -29.693 1.00 39.28 174 THR A CA 1
ATOM 1211 C C . THR A 1 174 ? -17.642 -38.020 -29.199 1.00 39.28 174 THR A C 1
ATOM 1213 O O . THR A 1 174 ? -17.632 -36.966 -28.567 1.00 39.28 174 THR A O 1
ATOM 1216 N N . THR A 1 175 ? -18.764 -38.665 -29.495 1.00 43.91 175 THR A N 1
ATOM 1217 C CA . THR A 1 175 ? -20.076 -38.371 -28.921 1.00 43.91 175 THR A CA 1
ATOM 1218 C C . THR A 1 175 ? -20.107 -38.924 -27.496 1.00 43.91 175 THR A C 1
ATOM 1220 O O . THR A 1 175 ? -20.108 -40.138 -27.305 1.00 43.91 175 THR A O 1
ATOM 1223 N N . VAL A 1 176 ? -20.113 -38.052 -26.487 1.00 43.41 176 VAL A N 1
ATOM 1224 C CA . VAL A 1 176 ? -20.350 -38.430 -25.084 1.00 43.41 176 VAL A CA 1
ATOM 1225 C C . VAL A 1 176 ? -21.779 -38.068 -24.697 1.00 43.41 176 VAL A C 1
ATOM 1227 O O . VAL A 1 176 ? -22.164 -36.902 -24.650 1.00 43.41 176 VAL A O 1
ATOM 1230 N N . THR A 1 177 ? -22.565 -39.108 -24.443 1.00 41.19 177 THR A N 1
ATOM 1231 C CA . THR A 1 177 ? -23.917 -39.060 -23.889 1.00 41.19 177 THR A CA 1
ATOM 1232 C C . THR A 1 177 ? -23.862 -38.634 -22.422 1.00 41.19 177 THR A C 1
ATOM 1234 O O . THR A 1 177 ? -23.144 -39.227 -21.619 1.00 41.19 177 THR A O 1
ATOM 1237 N N . ALA A 1 178 ? -24.639 -37.610 -22.068 1.00 45.03 178 ALA A N 1
ATOM 1238 C CA . ALA A 1 178 ? -24.784 -37.127 -20.702 1.00 45.03 178 ALA A CA 1
ATOM 1239 C C . ALA A 1 178 ? -25.436 -38.190 -19.800 1.00 45.03 178 ALA A C 1
ATOM 1241 O O . ALA A 1 178 ? -26.528 -38.673 -20.089 1.00 45.03 178 ALA A O 1
ATOM 1242 N N . THR A 1 179 ? -24.783 -38.512 -18.683 1.00 39.84 179 THR A N 1
ATOM 1243 C CA . THR A 1 179 ? -25.400 -39.195 -17.538 1.00 39.84 179 THR A CA 1
ATOM 1244 C C . THR A 1 179 ? -25.290 -38.259 -16.343 1.00 39.84 179 THR A C 1
ATOM 1246 O O . THR A 1 179 ? -24.191 -37.880 -15.943 1.00 39.84 179 THR A O 1
ATOM 1249 N N . ALA A 1 180 ? -26.437 -37.831 -15.818 1.00 46.00 180 ALA A N 1
ATOM 1250 C CA . ALA A 1 180 ? -26.520 -36.998 -14.631 1.00 46.00 180 ALA A CA 1
ATOM 1251 C C . ALA A 1 180 ? -26.223 -37.846 -13.387 1.00 46.00 180 ALA A C 1
ATOM 1253 O O . ALA A 1 180 ? -26.983 -38.756 -13.060 1.00 46.00 180 ALA A O 1
ATOM 1254 N N . THR A 1 181 ? -25.142 -37.515 -12.683 1.00 40.59 181 THR A N 1
ATOM 1255 C CA . THR A 1 181 ? -24.835 -38.051 -11.353 1.00 40.59 181 THR A CA 1
ATOM 1256 C C . THR A 1 181 ? -24.886 -36.894 -10.364 1.00 40.59 181 THR A C 1
ATOM 1258 O O . THR A 1 181 ? -24.151 -35.918 -10.499 1.00 40.59 181 THR A O 1
ATOM 1261 N N . ALA A 1 182 ? -25.797 -36.985 -9.397 1.00 44.31 182 ALA A N 1
ATOM 1262 C CA . ALA A 1 182 ? -25.944 -36.016 -8.322 1.00 44.31 182 ALA A CA 1
ATOM 1263 C C . ALA A 1 182 ? -24.741 -36.098 -7.368 1.00 44.31 182 ALA A C 1
ATOM 1265 O O . ALA A 1 182 ? -24.508 -37.132 -6.744 1.00 44.31 182 ALA A O 1
ATOM 1266 N N . THR A 1 183 ? -23.999 -34.998 -7.241 1.00 35.06 183 THR A N 1
ATOM 1267 C CA . THR A 1 183 ? -22.910 -34.849 -6.269 1.00 35.06 183 THR A CA 1
ATOM 1268 C C . THR A 1 183 ? -23.432 -34.078 -5.062 1.00 35.06 183 THR A C 1
ATOM 1270 O O . THR A 1 183 ? -23.844 -32.926 -5.182 1.00 35.06 183 THR A O 1
ATOM 1273 N N . ALA A 1 184 ? -23.431 -34.722 -3.895 1.00 40.22 184 ALA A N 1
ATOM 1274 C CA . ALA A 1 184 ? -23.730 -34.085 -2.621 1.00 40.22 184 ALA A CA 1
ATOM 1275 C C . ALA A 1 184 ? -22.528 -33.243 -2.163 1.00 40.22 184 ALA A C 1
ATOM 1277 O O . ALA A 1 184 ? -21.438 -33.765 -1.931 1.00 40.22 184 ALA A O 1
ATOM 1278 N N . THR A 1 185 ? -22.737 -31.935 -2.032 1.00 31.98 185 THR A N 1
ATOM 1279 C CA . THR A 1 185 ? -21.767 -30.984 -1.482 1.00 31.98 185 THR A CA 1
ATOM 1280 C C . THR A 1 185 ? -21.710 -31.132 0.038 1.00 31.98 185 THR A C 1
ATOM 1282 O O . THR A 1 185 ? -22.678 -30.825 0.730 1.00 31.98 185 THR A O 1
ATOM 1285 N N . VAL A 1 186 ? -20.575 -31.592 0.568 1.00 43.38 186 VAL A N 1
ATOM 1286 C CA . VAL A 1 186 ? -20.282 -31.565 2.008 1.00 43.38 186 VAL A CA 1
ATOM 1287 C C . VAL A 1 186 ? -19.527 -30.276 2.318 1.00 43.38 186 VAL A C 1
ATOM 1289 O O . VAL A 1 186 ? -18.348 -30.134 2.000 1.00 43.38 186 VAL A O 1
ATOM 1292 N N . THR A 1 187 ? -20.223 -29.327 2.940 1.00 39.56 187 THR A N 1
ATOM 1293 C CA . THR A 1 187 ? -19.655 -28.078 3.455 1.00 39.56 187 THR A CA 1
ATOM 1294 C C . THR A 1 187 ? -18.951 -28.356 4.783 1.00 39.56 187 THR A C 1
ATOM 1296 O O . THR A 1 187 ? -19.579 -28.373 5.838 1.00 39.56 187 THR A O 1
ATOM 1299 N N . GLY A 1 188 ? -17.644 -28.613 4.732 1.00 40.53 188 GLY A N 1
ATOM 1300 C CA . GLY A 1 188 ? -16.775 -28.655 5.908 1.00 40.53 188 GLY A CA 1
ATOM 1301 C C . GLY A 1 188 ? -15.980 -27.359 6.021 1.00 40.53 188 GLY A C 1
ATOM 1302 O O . GLY A 1 188 ? -15.017 -27.162 5.285 1.00 40.53 188 GLY A O 1
ATOM 1303 N N . THR A 1 189 ? -16.380 -26.461 6.920 1.00 38.19 189 THR A N 1
ATOM 1304 C CA . THR A 1 189 ? -15.630 -25.235 7.224 1.00 38.19 189 THR A CA 1
ATOM 1305 C C . THR A 1 189 ? -14.596 -25.537 8.305 1.00 38.19 189 THR A C 1
ATOM 1307 O O . THR A 1 189 ? -14.935 -25.688 9.476 1.00 38.19 189 THR A O 1
ATOM 1310 N N . THR A 1 190 ? -13.326 -25.629 7.917 1.00 36.00 190 THR A N 1
ATOM 1311 C CA . THR A 1 190 ? -12.205 -25.725 8.859 1.00 36.00 190 THR A CA 1
ATOM 1312 C C . THR A 1 190 ? -11.856 -24.323 9.353 1.00 36.00 190 THR A C 1
ATOM 1314 O O . THR A 1 190 ? -11.235 -23.538 8.640 1.00 36.00 190 THR A O 1
ATOM 1317 N N . THR A 1 191 ? -12.272 -23.985 10.572 1.00 33.06 191 THR A N 1
ATOM 1318 C CA . THR A 1 191 ? -11.901 -22.728 11.232 1.00 33.06 191 THR A CA 1
ATOM 1319 C C . THR A 1 191 ? -10.449 -22.808 11.704 1.00 33.06 191 THR A C 1
ATOM 1321 O O . THR A 1 191 ? -10.137 -23.509 12.665 1.00 33.06 191 THR A O 1
ATOM 1324 N N . VAL A 1 192 ? -9.550 -22.085 11.036 1.00 38.44 192 VAL A N 1
ATOM 1325 C CA . VAL A 1 192 ? -8.182 -21.862 11.520 1.00 38.44 192 VAL A CA 1
ATOM 1326 C C . VAL A 1 192 ? -8.200 -20.616 12.400 1.00 38.44 192 VAL A C 1
ATOM 1328 O O . VAL A 1 192 ? -8.220 -19.491 11.910 1.00 38.44 192 VAL A O 1
ATOM 1331 N N . THR A 1 193 ? -8.217 -20.808 13.716 1.00 30.42 193 THR A N 1
ATOM 1332 C CA . THR A 1 193 ? -8.048 -19.718 14.682 1.00 30.42 193 THR A CA 1
ATOM 1333 C C . THR A 1 193 ? -6.573 -19.322 14.725 1.00 30.42 193 THR A C 1
ATOM 1335 O O . THR A 1 193 ? -5.774 -19.922 15.441 1.00 30.42 193 THR A O 1
ATOM 1338 N N . ALA A 1 194 ? -6.192 -18.322 13.932 1.00 41.44 194 ALA A N 1
ATOM 1339 C CA . ALA A 1 194 ? -4.896 -17.669 14.056 1.00 41.44 194 ALA A CA 1
ATOM 1340 C C . ALA A 1 194 ? -4.974 -16.616 15.170 1.00 41.44 194 ALA A C 1
ATOM 1342 O O . ALA A 1 194 ? -5.489 -15.517 14.977 1.00 41.44 194 ALA A O 1
ATOM 1343 N N . THR A 1 195 ? -4.463 -16.951 16.353 1.00 28.73 195 THR A N 1
ATOM 1344 C CA . THR A 1 195 ? -4.228 -15.970 17.417 1.00 28.73 195 THR A CA 1
ATOM 1345 C C . THR A 1 195 ? -3.054 -15.085 16.999 1.00 28.73 195 THR A C 1
ATOM 1347 O O . THR A 1 195 ? -1.896 -15.461 17.169 1.00 28.73 195 THR A O 1
ATOM 1350 N N . VAL A 1 196 ? -3.339 -13.923 16.408 1.00 40.00 196 VAL A N 1
ATOM 1351 C CA . VAL A 1 196 ? -2.317 -12.916 16.096 1.00 40.00 196 VAL A CA 1
ATOM 1352 C C . VAL A 1 196 ? -2.150 -12.012 17.309 1.00 40.00 196 VAL A C 1
ATOM 1354 O O . VAL A 1 196 ? -2.954 -11.120 17.567 1.00 40.00 196 VAL A O 1
ATOM 1357 N N . THR A 1 197 ? -1.086 -12.254 18.066 1.00 28.42 197 THR A N 1
ATOM 1358 C CA . THR A 1 197 ? -0.594 -11.318 19.076 1.00 28.42 197 THR A CA 1
ATOM 1359 C C . THR A 1 197 ? -0.136 -10.045 18.362 1.00 28.42 197 THR A C 1
ATOM 1361 O O . THR A 1 197 ? 0.789 -10.097 17.547 1.00 28.42 197 THR A O 1
ATOM 1364 N N . ALA A 1 198 ? -0.777 -8.907 18.648 1.00 38.84 198 ALA A N 1
ATOM 1365 C CA . ALA A 1 198 ? -0.298 -7.600 18.214 1.00 38.84 198 ALA A CA 1
ATOM 1366 C C . ALA A 1 198 ? 1.145 -7.431 18.701 1.00 38.84 198 ALA A C 1
ATOM 1368 O O . ALA A 1 198 ? 1.414 -7.386 19.901 1.00 38.84 198 ALA A O 1
ATOM 1369 N N . THR A 1 199 ? 2.085 -7.412 17.761 1.00 36.72 199 THR A N 1
ATOM 1370 C CA . THR A 1 199 ? 3.460 -7.041 18.068 1.00 36.72 199 THR A CA 1
ATOM 1371 C C . THR A 1 199 ? 3.481 -5.522 18.100 1.00 36.72 199 THR A C 1
ATOM 1373 O O . THR A 1 199 ? 3.729 -4.880 17.081 1.00 36.72 199 THR A O 1
ATOM 1376 N N . ASP A 1 200 ? 3.184 -4.945 19.266 1.00 33.09 200 ASP A N 1
ATOM 1377 C CA . ASP A 1 200 ? 3.750 -3.645 19.605 1.00 33.09 200 ASP A CA 1
ATOM 1378 C C . ASP A 1 200 ? 5.248 -3.721 19.301 1.00 33.09 200 ASP A C 1
ATOM 1380 O O . ASP A 1 200 ? 5.899 -4.729 19.603 1.00 33.09 200 ASP A O 1
ATOM 1384 N N . CYS A 1 201 ? 5.793 -2.688 18.658 1.00 43.31 201 CYS A N 1
ATOM 1385 C CA . CYS A 1 201 ? 7.236 -2.546 18.530 1.00 43.31 201 CYS A CA 1
ATOM 1386 C C . CYS A 1 201 ? 7.781 -2.516 19.960 1.00 43.31 201 CYS A C 1
ATOM 1388 O O . CYS A 1 201 ? 7.718 -1.487 20.629 1.00 43.31 201 CYS A O 1
ATOM 1390 N N . ALA A 1 202 ? 8.242 -3.665 20.460 1.00 44.41 202 ALA A N 1
ATOM 1391 C CA . ALA A 1 202 ? 8.901 -3.733 21.745 1.00 44.41 202 ALA A CA 1
ATOM 1392 C C . ALA A 1 202 ? 10.031 -2.707 21.686 1.00 44.41 202 ALA A C 1
ATOM 1394 O O . ALA A 1 202 ? 10.904 -2.805 20.817 1.00 44.41 202 ALA A O 1
ATOM 1395 N N . ALA A 1 203 ? 9.964 -1.697 22.560 1.00 47.12 203 ALA A N 1
ATOM 1396 C CA . ALA A 1 203 ? 11.023 -0.713 22.701 1.00 47.12 203 ALA A CA 1
ATOM 1397 C C . ALA A 1 203 ? 12.352 -1.479 22.753 1.00 47.12 203 ALA A C 1
ATOM 1399 O O . ALA A 1 203 ? 12.432 -2.453 23.516 1.00 47.12 203 ALA A O 1
ATOM 1400 N N . PRO A 1 204 ? 13.355 -1.121 21.926 1.00 49.91 204 PRO A N 1
ATOM 1401 C CA . PRO A 1 204 ? 14.595 -1.872 21.856 1.00 49.91 204 PRO A CA 1
ATOM 1402 C C . PRO A 1 204 ? 15.205 -1.923 23.255 1.00 49.91 204 PRO A C 1
ATOM 1404 O O . PRO A 1 204 ? 15.740 -0.945 23.777 1.00 49.91 204 PRO A O 1
ATOM 1407 N N . THR A 1 205 ? 15.080 -3.083 23.892 1.00 48.88 205 THR A N 1
ATOM 1408 C CA . THR A 1 205 ? 15.636 -3.377 25.207 1.00 48.88 205 THR A CA 1
ATOM 1409 C C . THR A 1 205 ? 17.101 -3.718 24.987 1.00 48.88 205 THR A C 1
ATOM 1411 O O . THR A 1 205 ? 17.509 -4.871 25.006 1.00 48.88 205 THR A O 1
ATOM 1414 N N . GLY A 1 206 ? 17.892 -2.687 24.689 1.00 47.06 206 GLY A N 1
ATOM 1415 C CA . GLY A 1 206 ? 19.340 -2.797 24.552 1.00 47.06 206 GLY A CA 1
ATOM 1416 C C . GLY A 1 206 ? 19.909 -1.989 23.392 1.00 47.06 206 GLY A C 1
ATOM 1417 O O . GLY A 1 206 ? 19.966 -2.469 22.270 1.00 47.06 206 GLY A O 1
ATOM 1418 N N . THR A 1 207 ? 20.368 -0.775 23.704 1.00 51.81 207 THR A N 1
ATOM 1419 C CA . THR A 1 207 ? 21.658 -0.163 23.306 1.00 51.81 207 THR A CA 1
ATOM 1420 C C . THR A 1 207 ? 22.136 -0.199 21.838 1.00 51.81 207 THR A C 1
ATOM 1422 O O . THR A 1 207 ? 23.259 0.224 21.584 1.00 51.81 207 THR A O 1
ATOM 1425 N N . SER A 1 208 ? 21.365 -0.639 20.840 1.00 65.94 208 SER A N 1
ATOM 1426 C CA . SER A 1 208 ? 21.908 -0.821 19.480 1.00 65.94 208 SER A CA 1
ATOM 1427 C C . SER A 1 208 ? 21.624 0.308 18.489 1.00 65.94 208 SER A C 1
ATOM 1429 O O . SER A 1 208 ? 22.072 0.213 17.350 1.00 65.94 208 SER A O 1
ATOM 1431 N N . CYS A 1 209 ? 20.897 1.361 18.868 1.00 72.69 209 CYS A N 1
ATOM 1432 C CA . CYS A 1 209 ? 20.634 2.497 17.984 1.00 72.69 209 CYS A CA 1
ATOM 1433 C C . CYS A 1 209 ? 21.220 3.794 18.568 1.00 72.69 209 CYS A C 1
ATOM 1435 O O . CYS A 1 209 ? 21.216 4.030 19.779 1.00 72.69 209 CYS A O 1
ATOM 1437 N N . ALA A 1 210 ? 21.804 4.619 17.698 1.00 76.81 210 ALA A N 1
ATOM 1438 C CA . ALA A 1 210 ? 22.441 5.867 18.100 1.00 76.81 210 ALA A CA 1
ATOM 1439 C C . ALA A 1 210 ? 21.389 6.941 18.427 1.00 76.81 210 ALA A C 1
ATOM 1441 O O . ALA A 1 210 ? 20.273 6.914 17.906 1.00 76.81 210 ALA A O 1
ATOM 1442 N N . ASN A 1 211 ? 21.762 7.922 19.258 1.00 78.62 211 ASN A N 1
ATOM 1443 C CA . ASN A 1 211 ? 20.988 9.155 19.465 1.00 78.62 211 ASN A CA 1
ATOM 1444 C C . ASN A 1 211 ? 19.563 8.967 20.036 1.00 78.62 211 ASN A C 1
ATOM 1446 O O . ASN A 1 211 ? 18.692 9.812 19.821 1.00 78.62 211 ASN A O 1
ATOM 1450 N N . TYR A 1 212 ? 19.353 7.914 20.843 1.00 82.69 212 TYR A N 1
ATOM 1451 C CA . TYR A 1 212 ? 18.087 7.624 21.538 1.00 82.69 212 TYR A CA 1
ATOM 1452 C C . TYR A 1 212 ? 17.468 8.869 22.192 1.00 82.69 212 TYR A C 1
ATOM 1454 O O . TYR A 1 212 ? 16.361 9.265 21.852 1.00 82.69 212 TYR A O 1
ATOM 1462 N N . ASN A 1 213 ? 18.215 9.572 23.048 1.00 84.75 213 ASN A N 1
ATOM 1463 C CA . ASN A 1 213 ? 17.683 10.713 23.807 1.00 84.75 213 ASN A CA 1
ATOM 1464 C C . ASN A 1 213 ? 17.273 11.927 22.947 1.00 84.75 213 ASN A C 1
ATOM 1466 O O . ASN A 1 213 ? 16.508 12.777 23.411 1.00 84.75 213 ASN A O 1
ATOM 1470 N N . THR A 1 214 ? 17.800 12.048 21.725 1.00 79.94 214 THR A N 1
ATOM 1471 C CA . THR A 1 214 ? 17.592 13.218 20.857 1.00 79.94 214 THR A CA 1
ATOM 1472 C C . THR A 1 214 ? 16.578 12.985 19.741 1.00 79.94 214 THR A C 1
ATOM 1474 O O . THR A 1 214 ? 16.046 13.963 19.218 1.00 79.94 214 THR A O 1
ATOM 1477 N N . ILE A 1 215 ? 16.313 11.726 19.380 1.00 86.44 215 ILE A N 1
ATOM 1478 C CA . ILE A 1 215 ? 15.438 11.360 18.256 1.00 86.44 215 ILE A CA 1
ATOM 1479 C C . ILE A 1 215 ? 14.216 10.563 18.727 1.00 86.44 215 ILE A C 1
ATOM 1481 O O . ILE A 1 215 ? 13.100 10.895 18.340 1.00 86.44 215 ILE A O 1
ATOM 1485 N N . PHE A 1 216 ? 14.392 9.575 19.608 1.00 91.38 216 PHE A N 1
ATOM 1486 C CA . PHE A 1 216 ? 13.321 8.665 20.019 1.00 91.38 216 PHE A CA 1
ATOM 1487 C C . PHE A 1 216 ? 12.155 9.413 20.693 1.00 91.38 216 PHE A C 1
ATOM 1489 O O . PHE A 1 216 ? 12.339 10.094 21.709 1.00 91.38 216 PHE A O 1
ATOM 1496 N N . GLY A 1 217 ? 10.954 9.302 20.116 1.00 87.69 217 GLY A N 1
ATOM 1497 C CA . GLY A 1 217 ? 9.720 9.898 20.634 1.00 87.69 217 GLY A CA 1
ATOM 1498 C C . GLY A 1 217 ? 9.646 11.426 20.534 1.00 87.69 217 GLY A C 1
ATOM 1499 O O . GLY A 1 217 ? 8.752 12.037 21.126 1.00 87.69 217 GLY A O 1
ATOM 1500 N N . LYS A 1 218 ? 10.578 12.079 19.824 1.00 87.69 218 LYS A N 1
ATOM 1501 C CA . LYS A 1 218 ? 10.612 13.546 19.674 1.00 87.69 218 LYS A CA 1
ATOM 1502 C C . LYS A 1 218 ? 9.764 14.054 18.515 1.00 87.69 218 LYS A C 1
ATOM 1504 O O . LYS A 1 218 ? 9.415 15.232 18.514 1.00 87.69 218 LYS A O 1
ATOM 1509 N N . LYS A 1 219 ? 9.432 13.192 17.552 1.00 83.56 219 LYS A N 1
ATOM 1510 C CA . LYS A 1 219 ? 8.596 13.470 16.375 1.00 83.56 219 LYS A CA 1
ATOM 1511 C C . LYS A 1 219 ? 9.065 14.689 15.578 1.00 83.56 219 LYS A C 1
ATOM 1513 O O . LYS A 1 219 ? 8.265 15.457 15.050 1.00 83.56 219 LYS A O 1
ATOM 1518 N N . ASN A 1 220 ? 10.377 14.899 15.554 1.00 78.81 220 ASN A N 1
ATOM 1519 C CA . ASN A 1 220 ? 11.012 16.060 14.942 1.00 78.81 220 ASN A CA 1
ATOM 1520 C C . ASN A 1 220 ? 11.450 15.799 13.490 1.00 78.81 220 ASN A C 1
ATOM 1522 O O . ASN A 1 220 ? 11.922 16.723 12.833 1.00 78.81 220 ASN A O 1
ATOM 1526 N N . GLY A 1 221 ? 11.285 14.568 12.993 1.00 79.69 221 GLY A N 1
ATOM 1527 C CA . GLY A 1 221 ? 11.620 14.173 11.629 1.00 79.69 221 GLY A CA 1
ATOM 1528 C C . GLY A 1 221 ? 13.102 14.314 11.297 1.00 79.69 221 GLY A C 1
ATOM 1529 O O . GLY A 1 221 ? 13.425 14.594 10.147 1.00 79.69 221 GLY A O 1
ATOM 1530 N N . TYR A 1 222 ? 14.001 14.187 12.284 1.00 80.00 222 TYR A N 1
ATOM 1531 C CA . TYR A 1 222 ? 15.449 14.362 12.091 1.00 80.00 222 TYR A CA 1
ATOM 1532 C C . TYR A 1 222 ? 16.257 13.064 12.150 1.00 80.00 222 TYR A C 1
ATOM 1534 O O . TYR A 1 222 ? 17.447 13.092 11.840 1.00 80.00 222 TYR A O 1
ATOM 1542 N N . GLY A 1 223 ? 15.628 11.943 12.501 1.00 85.19 223 GLY A N 1
ATOM 1543 C CA . GLY A 1 223 ? 16.271 10.642 12.603 1.00 85.19 223 GLY A CA 1
ATOM 1544 C C . GLY A 1 223 ? 16.818 10.161 11.262 1.00 85.19 223 GLY A C 1
ATOM 1545 O O . GLY A 1 223 ? 16.087 10.066 10.271 1.00 85.19 223 GLY A O 1
ATOM 1546 N N . VAL A 1 224 ? 18.110 9.865 11.201 1.00 86.12 224 VAL A N 1
ATOM 1547 C CA . VAL A 1 224 ? 18.780 9.339 9.996 1.00 86.12 224 VAL A CA 1
ATOM 1548 C C . VAL A 1 224 ? 19.133 7.861 10.152 1.00 86.12 224 VAL A C 1
ATOM 1550 O O . VAL A 1 224 ? 19.072 7.340 11.260 1.00 86.12 224 VAL A O 1
ATOM 1553 N N . LEU A 1 225 ? 19.501 7.189 9.051 1.00 86.94 225 LEU A N 1
ATOM 1554 C CA . LEU A 1 225 ? 19.837 5.758 9.009 1.00 86.94 225 LEU A CA 1
ATOM 1555 C C . LEU A 1 225 ? 20.550 5.255 10.282 1.00 86.94 225 LEU A C 1
ATOM 1557 O O . LEU A 1 225 ? 21.666 5.684 10.584 1.00 86.94 225 LEU A O 1
ATOM 1561 N N . GLY A 1 226 ? 19.906 4.328 10.997 1.00 84.19 226 GLY A N 1
ATOM 1562 C CA . GLY A 1 226 ? 20.430 3.690 12.211 1.00 84.19 226 GLY A CA 1
ATOM 1563 C C . GLY A 1 226 ? 20.169 4.426 13.535 1.00 84.19 226 GLY A C 1
ATOM 1564 O O . GLY A 1 226 ? 20.501 3.892 14.596 1.00 84.19 226 GLY A O 1
ATOM 1565 N N . GLU A 1 227 ? 19.579 5.624 13.517 1.00 90.12 227 GLU A N 1
ATOM 1566 C CA . GLU A 1 227 ? 19.159 6.325 14.737 1.00 90.12 227 GLU A CA 1
ATOM 1567 C C . GLU A 1 227 ? 17.852 5.764 15.291 1.00 90.12 227 GLU A C 1
ATOM 1569 O O . GLU A 1 227 ? 16.995 5.307 14.534 1.00 90.12 227 GLU A O 1
ATOM 1574 N N . CYS A 1 228 ? 17.705 5.801 16.618 1.00 91.50 228 CYS A N 1
ATOM 1575 C CA . CYS A 1 228 ? 16.520 5.264 17.277 1.00 91.50 228 CYS A CA 1
ATOM 1576 C C . CYS A 1 228 ? 15.262 6.054 16.918 1.00 91.50 228 CYS A C 1
ATOM 1578 O O . CYS A 1 228 ? 15.268 7.282 16.962 1.00 91.50 228 CYS A O 1
ATOM 1580 N N . CYS A 1 229 ? 14.160 5.351 16.700 1.00 91.06 229 CYS A N 1
ATOM 1581 C CA . CYS A 1 229 ? 12.850 5.945 16.469 1.00 91.06 229 CYS A CA 1
ATOM 1582 C C . CYS A 1 229 ? 11.766 5.187 17.235 1.00 91.06 229 CYS A C 1
ATOM 1584 O O . CYS A 1 229 ? 11.847 3.971 17.398 1.00 91.06 229 CYS A O 1
ATOM 1586 N N . ASP A 1 230 ? 10.774 5.923 17.723 1.00 91.38 230 ASP A N 1
ATOM 1587 C CA . ASP A 1 230 ? 9.560 5.390 18.347 1.00 91.38 230 ASP A CA 1
ATOM 1588 C C . ASP A 1 230 ? 8.474 5.223 17.275 1.00 91.38 230 ASP A C 1
ATOM 1590 O O . ASP A 1 230 ? 7.804 4.201 17.157 1.00 91.38 230 ASP A O 1
ATOM 1594 N N . THR A 1 231 ? 8.371 6.221 16.397 1.00 85.94 231 THR A N 1
ATOM 1595 C CA . THR A 1 231 ? 7.436 6.258 15.278 1.00 85.94 231 THR A CA 1
ATOM 1596 C C . THR A 1 231 ? 8.110 6.788 14.016 1.00 85.94 231 THR A C 1
ATOM 1598 O O . THR A 1 231 ? 9.209 7.340 14.039 1.00 85.94 231 THR A O 1
ATOM 1601 N N . GLN A 1 232 ? 7.413 6.684 12.884 1.00 82.69 232 GLN A N 1
ATOM 1602 C CA . GLN A 1 232 ? 7.872 7.245 11.608 1.00 82.69 232 GLN A CA 1
ATOM 1603 C C . GLN A 1 232 ? 8.137 8.759 11.686 1.00 82.69 232 GLN A C 1
ATOM 1605 O O . GLN A 1 232 ? 9.004 9.261 10.985 1.00 82.69 232 GLN A O 1
ATOM 1610 N N . ALA A 1 233 ? 7.447 9.480 12.577 1.00 80.25 233 ALA A N 1
ATOM 1611 C CA . ALA A 1 233 ? 7.634 10.919 12.754 1.00 80.25 233 ALA A CA 1
ATOM 1612 C C . ALA A 1 233 ? 8.994 11.291 13.372 1.00 80.25 233 ALA A C 1
ATOM 1614 O O . ALA A 1 233 ? 9.384 12.456 13.333 1.00 80.25 233 ALA A O 1
ATOM 1615 N N . ASP A 1 234 ? 9.714 10.337 13.966 1.00 84.56 234 ASP A N 1
ATOM 1616 C CA . ASP A 1 234 ? 11.067 10.575 14.468 1.00 84.56 234 ASP A CA 1
ATOM 1617 C C . ASP A 1 234 ? 12.104 10.554 13.341 1.00 84.56 234 ASP A C 1
ATOM 1619 O O . ASP A 1 234 ? 13.161 11.164 13.473 1.00 84.56 234 ASP A O 1
ATOM 1623 N N . CYS A 1 235 ? 11.799 9.895 12.221 1.00 87.56 235 CYS A N 1
ATOM 1624 C CA . CYS A 1 235 ? 12.730 9.654 11.132 1.00 87.56 235 CYS A CA 1
ATOM 1625 C C . CYS A 1 235 ? 12.545 10.613 9.960 1.00 87.56 235 CYS A C 1
ATOM 1627 O O . CYS A 1 235 ? 11.477 11.156 9.697 1.00 87.56 235 CYS A O 1
ATOM 1629 N N . THR A 1 236 ? 13.625 10.761 9.205 1.00 82.31 236 THR A N 1
ATOM 1630 C CA . THR A 1 236 ? 13.649 11.424 7.896 1.00 82.31 236 THR A CA 1
ATOM 1631 C C . THR A 1 236 ? 13.125 10.507 6.782 1.00 82.31 236 THR A C 1
ATOM 1633 O O . THR A 1 236 ? 12.830 10.978 5.686 1.00 82.31 236 THR A O 1
ATOM 1636 N N . GLY A 1 237 ? 12.952 9.219 7.093 1.00 79.94 237 GLY A N 1
ATOM 1637 C CA . GLY A 1 237 ? 12.285 8.190 6.293 1.00 79.94 237 GLY A CA 1
ATOM 1638 C C . GLY A 1 237 ? 11.445 7.288 7.192 1.00 79.94 237 GLY A C 1
ATOM 1639 O O . GLY A 1 237 ? 10.741 7.781 8.069 1.00 79.94 237 GLY A O 1
ATOM 1640 N N . SER A 1 238 ? 11.502 5.973 7.008 1.00 82.56 238 SER A N 1
ATOM 1641 C CA . SER A 1 238 ? 10.699 5.043 7.802 1.00 82.56 238 SER A CA 1
ATOM 1642 C C . SER A 1 238 ? 11.404 4.672 9.102 1.00 82.56 238 SER A C 1
ATOM 1644 O O . SER A 1 238 ? 12.618 4.482 9.156 1.00 82.56 238 SER A O 1
ATOM 1646 N N . CYS A 1 239 ? 10.614 4.497 10.157 1.00 89.19 239 CYS A N 1
ATOM 1647 C CA . CYS A 1 239 ? 11.067 3.843 11.374 1.00 89.19 239 CYS A CA 1
ATOM 1648 C C . CYS A 1 239 ? 10.872 2.328 11.232 1.00 89.19 239 CYS A C 1
ATOM 1650 O O . CYS A 1 239 ? 9.741 1.845 11.284 1.00 89.19 239 CYS A O 1
ATOM 1652 N N . ILE A 1 240 ? 11.951 1.572 11.025 1.00 84.69 240 ILE A N 1
ATOM 1653 C CA . ILE A 1 240 ? 11.920 0.115 10.864 1.00 84.69 240 ILE A CA 1
ATOM 1654 C C . ILE A 1 240 ? 12.606 -0.535 12.060 1.00 84.69 240 ILE A C 1
ATOM 1656 O O . ILE A 1 240 ? 13.805 -0.377 12.269 1.00 84.69 240 ILE A O 1
ATOM 1660 N N . LYS A 1 241 ? 11.845 -1.323 12.831 1.00 87.56 241 LYS A N 1
ATOM 1661 C CA . LYS A 1 241 ? 12.350 -2.061 14.006 1.00 87.56 241 LYS A CA 1
ATOM 1662 C C . LYS A 1 241 ? 13.068 -1.153 15.019 1.00 87.56 241 LYS A C 1
ATOM 1664 O O . LYS A 1 241 ? 14.111 -1.515 15.556 1.00 87.56 241 LYS A O 1
ATOM 1669 N N . GLY A 1 242 ? 12.518 0.040 15.246 1.00 87.25 242 GLY A N 1
ATOM 1670 C CA . GLY A 1 242 ? 13.074 1.015 16.184 1.00 87.25 242 GLY A CA 1
ATOM 1671 C C . GLY A 1 242 ? 14.310 1.763 15.679 1.00 87.25 242 GLY A C 1
ATOM 1672 O O . GLY A 1 242 ? 14.932 2.469 16.468 1.00 87.25 242 GLY A O 1
ATOM 1673 N N . ALA A 1 243 ? 14.666 1.638 14.393 1.00 89.06 243 ALA A N 1
ATOM 1674 C CA . ALA A 1 243 ? 15.729 2.413 13.760 1.00 89.06 243 ALA A CA 1
ATOM 1675 C C . ALA A 1 243 ? 15.267 3.064 12.446 1.00 89.06 243 ALA A C 1
ATOM 1677 O O . ALA A 1 243 ? 14.504 2.474 11.681 1.00 89.06 243 ALA A O 1
ATOM 1678 N N . CYS A 1 244 ? 15.741 4.274 12.157 1.00 89.88 244 CYS A N 1
ATOM 1679 C CA . CYS A 1 244 ? 15.444 4.934 10.889 1.00 89.88 244 CYS A CA 1
ATOM 1680 C C . CYS A 1 244 ? 16.126 4.210 9.716 1.00 89.88 244 CYS A C 1
ATOM 1682 O O . CYS A 1 244 ? 17.293 3.831 9.824 1.00 89.88 244 CYS A O 1
ATOM 1684 N N . ASP A 1 245 ? 15.411 4.019 8.604 1.00 83.62 245 ASP A N 1
ATOM 1685 C CA . ASP A 1 245 ? 15.835 3.200 7.452 1.00 83.62 245 ASP A CA 1
ATOM 1686 C C . ASP A 1 245 ? 16.431 3.991 6.280 1.00 83.62 245 ASP A C 1
ATOM 1688 O O . ASP A 1 245 ? 17.003 3.408 5.359 1.00 83.62 245 ASP A O 1
ATOM 1692 N N . SER A 1 246 ? 16.302 5.315 6.293 1.00 69.31 246 SER A N 1
ATOM 1693 C CA . SER A 1 246 ? 16.705 6.153 5.174 1.00 69.31 246 SER A CA 1
ATOM 1694 C C . SER A 1 246 ? 18.045 6.822 5.442 1.00 69.31 246 SER A C 1
ATOM 1696 O O . SER A 1 246 ? 18.205 7.583 6.407 1.00 69.31 246 SER A O 1
ATOM 1698 N N . GLU A 1 247 ? 18.998 6.634 4.526 1.00 58.81 247 GLU A N 1
ATOM 1699 C CA . GLU A 1 247 ? 20.006 7.666 4.302 1.00 58.81 247 GLU A CA 1
ATOM 1700 C C . GLU A 1 247 ? 19.262 8.962 4.006 1.00 58.81 247 GLU A C 1
ATOM 1702 O O . GLU A 1 247 ? 18.350 8.987 3.179 1.00 58.81 247 GLU A O 1
ATOM 1707 N N . HIS A 1 248 ? 19.623 10.029 4.713 1.00 60.22 248 HIS A N 1
ATOM 1708 C CA . HIS A 1 248 ? 19.090 11.356 4.460 1.00 60.22 248 HIS A CA 1
ATOM 1709 C C . HIS A 1 248 ? 19.475 11.743 3.029 1.00 60.22 248 HIS A C 1
ATOM 1711 O O . HIS A 1 248 ? 20.573 12.237 2.787 1.00 60.22 248 HIS A O 1
ATOM 1717 N N . ASN A 1 249 ? 18.627 11.420 2.058 1.00 55.75 249 ASN A N 1
ATOM 1718 C CA . ASN A 1 249 ? 18.879 11.754 0.674 1.00 55.75 249 ASN A CA 1
ATOM 1719 C C . ASN A 1 249 ? 18.368 13.187 0.508 1.00 55.75 249 ASN A C 1
ATOM 1721 O O . ASN A 1 249 ? 17.186 13.421 0.779 1.00 55.75 249 ASN A O 1
ATOM 1725 N N . PRO A 1 250 ? 19.223 14.163 0.151 1.00 57.00 250 PRO A N 1
ATOM 1726 C CA . PRO A 1 250 ? 18.750 15.513 -0.122 1.00 57.00 250 PRO A CA 1
ATOM 1727 C C . PRO A 1 250 ? 17.572 15.432 -1.094 1.00 57.00 250 PRO A C 1
ATOM 1729 O O . PRO A 1 250 ? 17.659 14.690 -2.077 1.00 57.00 250 PRO A O 1
ATOM 1732 N N . SER A 1 251 ? 16.465 16.125 -0.790 1.00 57.91 251 SER A N 1
ATOM 1733 C CA . SER A 1 251 ? 15.263 16.075 -1.630 1.00 57.91 251 SER A CA 1
ATOM 1734 C C . SER A 1 251 ? 15.645 16.219 -3.096 1.00 57.91 251 SER A C 1
ATOM 1736 O O . SER A 1 251 ? 16.484 17.051 -3.446 1.00 57.91 251 SER A O 1
ATOM 1738 N N . LYS A 1 252 ? 15.018 15.421 -3.971 1.00 59.47 252 LYS A N 1
ATOM 1739 C CA . LYS A 1 252 ? 15.256 15.480 -5.422 1.00 59.47 252 LYS A CA 1
ATOM 1740 C C . LYS A 1 252 ? 15.073 16.895 -5.999 1.00 59.47 252 LYS A C 1
ATOM 1742 O O . LYS A 1 252 ? 15.536 17.142 -7.108 1.00 59.47 252 LYS A O 1
ATOM 1747 N N . THR A 1 253 ? 14.411 17.797 -5.273 1.00 67.50 253 THR A N 1
ATOM 1748 C CA . THR A 1 253 ? 14.164 19.190 -5.668 1.00 67.50 253 THR A CA 1
ATOM 1749 C C . THR A 1 253 ? 15.346 20.126 -5.431 1.00 67.50 253 THR A C 1
ATOM 1751 O O . THR A 1 253 ? 15.494 21.100 -6.170 1.00 67.50 253 THR A O 1
ATOM 1754 N N . CYS A 1 254 ? 16.225 19.847 -4.465 1.00 80.56 254 CYS A N 1
ATOM 1755 C CA . CYS A 1 254 ? 17.297 20.778 -4.141 1.00 80.56 254 CYS A CA 1
ATOM 1756 C C . CYS A 1 254 ? 18.463 20.629 -5.132 1.00 80.56 254 CYS A C 1
ATOM 1758 O O . CYS A 1 254 ? 19.021 19.553 -5.360 1.00 80.56 254 CYS A O 1
ATOM 1760 N N . THR A 1 255 ? 18.855 21.741 -5.749 1.00 80.31 255 THR A N 1
ATOM 1761 C CA . THR A 1 255 ? 19.867 21.741 -6.820 1.00 80.31 255 THR A CA 1
ATOM 1762 C C . THR A 1 255 ? 21.275 21.986 -6.277 1.00 80.31 255 THR A C 1
ATOM 1764 O O . THR A 1 255 ? 22.268 21.579 -6.882 1.00 80.31 255 THR A O 1
ATOM 1767 N N . VAL A 1 256 ? 21.398 22.629 -5.110 1.00 87.75 256 VAL A N 1
ATOM 1768 C CA . VAL A 1 256 ? 22.689 23.101 -4.591 1.00 87.75 256 VAL A CA 1
ATOM 1769 C C . VAL A 1 256 ? 23.190 22.205 -3.454 1.00 87.75 256 VAL A C 1
ATOM 1771 O O . VAL A 1 256 ? 23.045 22.509 -2.271 1.00 87.75 256 VAL A O 1
ATOM 1774 N N . LYS A 1 257 ? 23.853 21.102 -3.824 1.00 89.50 257 LYS A N 1
ATOM 1775 C CA . LYS A 1 257 ? 24.402 20.099 -2.886 1.00 89.50 257 LYS A CA 1
ATOM 1776 C C . LYS A 1 257 ? 25.610 20.568 -2.066 1.00 89.50 257 LYS A C 1
ATOM 1778 O O . LYS A 1 257 ? 25.954 19.932 -1.077 1.00 89.50 257 LYS A O 1
ATOM 1783 N N . LYS A 1 258 ? 26.256 21.686 -2.425 1.00 92.88 258 LYS A N 1
ATOM 1784 C CA . LYS A 1 258 ? 27.521 22.134 -1.797 1.00 92.88 258 LYS A CA 1
ATOM 1785 C C . LYS A 1 258 ? 27.419 22.472 -0.299 1.00 92.88 258 LYS A C 1
ATOM 1787 O O . LYS A 1 258 ? 28.457 22.631 0.347 1.00 92.88 258 LYS A O 1
ATOM 1792 N N . TYR A 1 259 ? 26.200 22.608 0.222 1.00 91.56 259 TYR A N 1
ATOM 1793 C CA . TYR A 1 259 ? 25.905 22.902 1.628 1.00 91.56 259 TYR A CA 1
ATOM 1794 C C . TYR A 1 259 ? 25.405 21.687 2.413 1.00 91.56 259 TYR A C 1
ATOM 1796 O O . TYR A 1 259 ? 25.340 21.746 3.636 1.00 91.56 259 TYR A O 1
ATOM 1804 N N . PHE A 1 260 ? 25.108 20.579 1.733 1.00 89.62 260 PHE A N 1
ATOM 1805 C CA . PHE A 1 260 ? 24.536 19.395 2.352 1.00 89.62 260 PHE A CA 1
ATOM 1806 C C . PHE A 1 260 ? 25.499 18.784 3.380 1.00 89.62 260 PHE A C 1
ATOM 1808 O O . PHE A 1 260 ? 26.613 18.385 3.039 1.00 89.62 260 PHE A O 1
ATOM 1815 N N . GLY A 1 261 ? 25.075 18.721 4.644 1.00 83.44 261 GLY A N 1
ATOM 1816 C CA . GLY A 1 261 ? 25.835 18.118 5.739 1.00 83.44 261 GLY A CA 1
ATOM 1817 C C . GLY A 1 261 ? 27.053 18.913 6.227 1.00 83.44 261 GLY A C 1
ATOM 1818 O O . GLY A 1 261 ? 27.793 18.394 7.064 1.00 83.44 261 GLY A O 1
ATOM 1819 N N . LYS A 1 262 ? 27.278 20.147 5.748 1.00 90.44 262 LYS A N 1
ATOM 1820 C CA . LYS A 1 262 ? 28.410 20.993 6.172 1.00 90.44 262 LYS A CA 1
ATOM 1821 C C . LYS A 1 262 ? 28.231 21.646 7.539 1.00 90.44 262 LYS A C 1
ATOM 1823 O O . LYS A 1 262 ? 29.226 22.061 8.128 1.00 90.44 262 LYS A O 1
ATOM 1828 N N . LYS A 1 263 ? 26.998 21.759 8.034 1.00 89.31 263 LYS A N 1
ATOM 1829 C CA . LYS A 1 263 ? 26.634 22.306 9.351 1.00 89.31 263 LYS A CA 1
ATOM 1830 C C . LYS A 1 263 ? 27.248 23.683 9.647 1.00 89.31 263 LYS A C 1
ATOM 1832 O O . LYS A 1 263 ? 27.570 23.982 10.794 1.00 89.31 263 LYS A O 1
ATOM 1837 N N . ASN A 1 264 ? 27.452 24.502 8.614 1.00 93.06 264 ASN A N 1
ATOM 1838 C CA . ASN A 1 264 ? 28.145 25.788 8.711 1.00 93.06 264 ASN A CA 1
ATOM 1839 C C . ASN A 1 264 ? 27.212 27.010 8.659 1.00 93.06 264 ASN A C 1
ATOM 1841 O O . ASN A 1 264 ? 27.712 28.132 8.650 1.00 93.06 264 ASN A O 1
ATOM 1845 N N . GLY A 1 265 ? 25.895 26.803 8.590 1.00 93.81 265 GLY A N 1
ATOM 1846 C CA . GLY A 1 265 ? 24.868 27.846 8.593 1.00 93.81 265 GLY A CA 1
ATOM 1847 C C . GLY A 1 265 ? 24.857 28.726 7.344 1.00 93.81 265 GLY A C 1
ATOM 1848 O O . GLY A 1 265 ? 24.433 29.874 7.409 1.00 93.81 265 GLY A O 1
ATOM 1849 N N . LYS A 1 266 ? 25.405 28.247 6.216 1.00 96.50 266 LYS A N 1
ATOM 1850 C CA . LYS A 1 266 ? 25.622 29.068 5.006 1.00 96.50 266 LYS A CA 1
ATOM 1851 C C . LYS A 1 266 ? 24.768 28.667 3.806 1.00 96.50 266 LYS A C 1
ATOM 1853 O O . LYS A 1 266 ? 24.941 29.258 2.742 1.00 96.50 266 LYS A O 1
ATOM 1858 N N . GLY A 1 267 ? 23.894 27.674 3.939 1.00 94.38 267 GLY A N 1
ATOM 1859 C CA . GLY A 1 267 ? 23.004 27.214 2.878 1.00 94.38 267 GLY A CA 1
ATOM 1860 C C . GLY A 1 267 ? 21.952 28.270 2.536 1.00 94.38 267 GLY A C 1
ATOM 1861 O O . GLY A 1 267 ? 21.074 28.523 3.362 1.00 94.38 267 GLY A O 1
ATOM 1862 N N . PRO A 1 268 ? 22.018 28.910 1.354 1.00 95.19 268 PRO A N 1
ATOM 1863 C CA . PRO A 1 268 ? 20.963 29.799 0.896 1.00 95.19 268 PRO A CA 1
ATOM 1864 C C . PRO A 1 268 ? 19.703 28.989 0.583 1.00 95.19 268 PRO A C 1
ATOM 1866 O O . PRO A 1 268 ? 19.767 27.773 0.404 1.00 95.19 268 PRO A O 1
ATOM 1869 N N . ALA A 1 269 ? 18.563 29.664 0.458 1.00 94.38 269 ALA A N 1
ATOM 1870 C CA . ALA A 1 269 ? 17.332 29.005 0.044 1.00 94.38 269 ALA A CA 1
ATOM 1871 C C . ALA A 1 269 ? 17.502 28.241 -1.283 1.00 94.38 269 ALA A C 1
ATOM 1873 O O . ALA A 1 269 ? 18.165 28.732 -2.200 1.00 94.38 269 ALA A O 1
ATOM 1874 N N . GLY A 1 270 ? 16.933 27.038 -1.367 1.00 90.44 270 GLY A N 1
ATOM 1875 C CA . GLY A 1 270 ? 17.141 26.105 -2.479 1.00 90.44 270 GLY A CA 1
ATOM 1876 C C . GLY A 1 270 ? 18.361 25.189 -2.332 1.00 90.44 270 GLY A C 1
ATOM 1877 O O . GLY A 1 270 ? 18.554 24.258 -3.121 1.00 90.44 270 GLY A O 1
ATOM 1878 N N . ALA A 1 271 ? 19.217 25.429 -1.333 1.00 93.50 271 ALA A N 1
ATOM 1879 C CA . ALA A 1 271 ? 20.325 24.535 -1.044 1.00 93.50 271 ALA A CA 1
ATOM 1880 C C . ALA A 1 271 ? 19.866 23.250 -0.378 1.00 93.50 271 ALA A C 1
ATOM 1882 O O . ALA A 1 271 ? 18.976 23.249 0.464 1.00 93.50 271 ALA A O 1
ATOM 1883 N N . CYS A 1 272 ? 20.529 22.154 -0.724 1.00 91.75 272 CYS A N 1
ATOM 1884 C CA . CYS A 1 272 ? 20.314 20.898 -0.037 1.00 91.75 272 CYS A CA 1
ATOM 1885 C C . CYS A 1 272 ? 20.828 20.999 1.394 1.00 91.75 272 CYS A C 1
ATOM 1887 O O . CYS A 1 272 ? 21.960 21.434 1.625 1.00 91.75 272 CYS A O 1
ATOM 1889 N N . CYS A 1 273 ? 20.026 20.532 2.337 1.00 90.31 273 CYS A N 1
ATOM 1890 C CA . CYS A 1 273 ? 20.364 20.523 3.749 1.00 90.31 273 CYS A CA 1
ATOM 1891 C C . CYS A 1 273 ? 20.121 19.144 4.346 1.00 90.31 273 CYS A C 1
ATOM 1893 O O . CYS A 1 273 ? 19.231 18.418 3.916 1.00 90.31 273 CYS A O 1
ATOM 1895 N N . ARG A 1 274 ? 20.959 18.774 5.316 1.00 85.50 274 ARG A N 1
ATOM 1896 C CA . ARG A 1 274 ? 20.788 17.567 6.128 1.00 85.50 274 ARG A CA 1
ATOM 1897 C C . ARG A 1 274 ? 20.135 17.892 7.469 1.00 85.50 274 ARG A C 1
ATOM 1899 O O . ARG A 1 274 ? 19.439 17.081 8.058 1.00 85.50 274 ARG A O 1
ATOM 1906 N N . THR A 1 275 ? 20.425 19.074 7.990 1.00 85.19 275 THR A N 1
ATOM 1907 C CA . THR A 1 275 ? 19.920 19.606 9.252 1.00 85.19 275 THR A CA 1
ATOM 1908 C C . THR A 1 275 ? 19.749 21.116 9.121 1.00 85.19 275 THR A C 1
ATOM 1910 O O . THR A 1 275 ? 20.327 21.730 8.224 1.00 85.19 275 THR A O 1
ATOM 1913 N N . GLN A 1 276 ? 19.044 21.746 10.063 1.00 88.12 276 GLN A N 1
ATOM 1914 C CA . GLN A 1 276 ? 18.938 23.212 10.135 1.00 88.12 276 GLN A CA 1
ATOM 1915 C C . GLN A 1 276 ? 20.312 23.907 10.104 1.00 88.12 276 GLN A C 1
ATOM 1917 O O . GLN A 1 276 ? 20.466 24.954 9.489 1.00 88.12 276 GLN A O 1
ATOM 1922 N N . ARG A 1 277 ? 21.350 23.283 10.678 1.00 88.69 277 ARG A N 1
ATOM 1923 C CA . ARG A 1 277 ? 22.716 23.832 10.696 1.00 88.69 277 ARG A CA 1
ATOM 1924 C C . ARG A 1 277 ? 23.351 23.968 9.316 1.00 88.69 277 ARG A C 1
ATOM 1926 O O . ARG A 1 277 ? 24.403 24.583 9.207 1.00 88.69 277 ARG A O 1
ATOM 1933 N N . ASP A 1 278 ? 22.792 23.364 8.276 1.00 89.75 278 ASP A N 1
ATOM 1934 C CA . ASP A 1 278 ? 23.289 23.540 6.912 1.00 89.75 278 ASP A CA 1
ATOM 1935 C C . ASP A 1 278 ? 22.782 24.840 6.279 1.00 89.75 278 ASP A C 1
ATOM 1937 O O . ASP A 1 278 ? 23.430 25.352 5.369 1.00 89.75 278 ASP A O 1
ATOM 1941 N N . CYS A 1 279 ? 21.672 25.394 6.773 1.00 94.19 279 CYS A N 1
ATOM 1942 C CA . CYS A 1 279 ? 20.967 26.523 6.181 1.00 94.19 279 CYS A CA 1
ATOM 1943 C C . CYS A 1 279 ? 21.248 27.836 6.909 1.00 94.19 279 CYS A C 1
ATOM 1945 O O . CYS A 1 279 ? 21.560 27.855 8.095 1.00 94.19 279 CYS A O 1
ATOM 1947 N N . VAL A 1 280 ? 21.103 28.942 6.180 1.00 95.94 280 VAL A N 1
ATOM 1948 C CA . VAL A 1 280 ? 20.990 30.280 6.780 1.00 95.94 280 VAL A CA 1
ATOM 1949 C C . VAL A 1 280 ? 19.681 30.394 7.577 1.00 95.94 280 VAL A C 1
ATOM 1951 O O . VAL A 1 280 ? 19.652 31.062 8.605 1.00 95.94 280 VAL A O 1
ATOM 1954 N N . ASN A 1 281 ? 18.626 29.710 7.113 1.00 92.81 281 ASN A N 1
ATOM 1955 C CA . ASN A 1 281 ? 17.291 29.676 7.721 1.00 92.81 281 ASN A CA 1
ATOM 1956 C C . ASN A 1 281 ? 16.932 28.237 8.144 1.00 92.81 281 ASN A C 1
ATOM 1958 O O . ASN A 1 281 ? 17.769 27.516 8.684 1.00 92.81 281 ASN A O 1
ATOM 1962 N N . ASP A 1 282 ? 15.707 27.789 7.855 1.00 91.50 282 ASP A N 1
ATOM 1963 C CA . ASP A 1 282 ? 15.258 26.431 8.138 1.00 91.50 282 ASP A CA 1
ATOM 1964 C C . ASP A 1 282 ? 15.621 25.444 7.028 1.00 91.50 282 ASP A C 1
ATOM 1966 O O . ASP A 1 282 ? 15.658 25.775 5.843 1.00 91.50 282 ASP A O 1
ATOM 1970 N N . CYS A 1 283 ? 15.840 24.197 7.441 1.00 88.88 283 CYS A N 1
ATOM 1971 C CA . CYS A 1 283 ? 15.917 23.038 6.565 1.00 88.88 283 CYS A CA 1
ATOM 1972 C C . CYS A 1 283 ? 14.572 22.308 6.608 1.00 88.88 283 CYS A C 1
ATOM 1974 O O . CYS A 1 283 ? 14.220 21.756 7.650 1.00 88.88 283 CYS A O 1
ATOM 1976 N N . ARG A 1 284 ? 13.813 22.294 5.507 1.00 84.69 284 ARG A N 1
ATOM 1977 C CA . ARG A 1 284 ? 12.527 21.583 5.421 1.00 84.69 284 ARG A CA 1
ATOM 1978 C C . ARG A 1 284 ? 12.522 20.652 4.223 1.00 84.69 284 ARG A C 1
ATOM 1980 O O . ARG A 1 284 ? 12.812 21.071 3.110 1.00 84.69 284 ARG A O 1
ATOM 1987 N N . GLY A 1 285 ? 12.207 19.379 4.462 1.00 78.12 285 GLY A N 1
ATOM 1988 C CA . GLY A 1 285 ? 12.184 18.369 3.403 1.00 78.12 285 GLY A CA 1
ATOM 1989 C C . GLY A 1 285 ? 13.512 18.266 2.649 1.00 78.12 285 GLY A C 1
ATOM 1990 O O . GLY A 1 285 ? 13.501 18.107 1.441 1.00 78.12 285 GLY A O 1
ATOM 1991 N N . GLY A 1 286 ? 14.656 18.424 3.323 1.00 84.56 286 GLY A N 1
ATOM 1992 C CA . GLY A 1 286 ? 15.980 18.340 2.693 1.00 84.56 286 GLY A CA 1
ATOM 1993 C C . GLY A 1 286 ? 16.403 19.563 1.863 1.00 84.56 286 GLY A C 1
ATOM 1994 O O . GLY A 1 286 ? 17.435 19.497 1.191 1.00 84.56 286 GLY A O 1
ATOM 1995 N N . GLU A 1 287 ? 15.658 20.673 1.918 1.00 90.75 287 GLU A N 1
ATOM 1996 C CA . GLU A 1 287 ? 15.964 21.932 1.227 1.00 90.75 287 GLU A CA 1
ATOM 1997 C C . GLU A 1 287 ? 15.905 23.144 2.179 1.00 90.75 287 GLU A C 1
ATOM 1999 O O . GLU A 1 287 ? 15.045 23.234 3.059 1.00 90.75 287 GLU A O 1
ATOM 2004 N N . CYS A 1 288 ? 16.840 24.085 2.030 1.00 93.50 288 CYS A N 1
ATOM 2005 C CA . CYS A 1 288 ? 16.852 25.334 2.785 1.00 93.50 288 CYS A CA 1
ATOM 2006 C C . CYS A 1 288 ? 15.731 26.266 2.308 1.00 93.50 288 CYS A C 1
ATOM 2008 O O . CYS A 1 288 ? 15.588 26.492 1.105 1.00 93.50 288 CYS A O 1
ATOM 2010 N N . THR A 1 289 ? 14.980 26.871 3.228 1.00 92.25 289 THR A N 1
ATOM 2011 C CA . THR A 1 289 ? 13.843 27.749 2.898 1.00 92.25 289 THR A CA 1
ATOM 2012 C C . THR A 1 289 ? 14.216 29.238 2.874 1.00 92.25 289 THR A C 1
ATOM 2014 O O . THR A 1 289 ? 15.210 29.669 3.471 1.00 92.25 289 THR A O 1
ATOM 2017 N N . LYS A 1 290 ? 13.417 30.064 2.178 1.00 88.19 290 LYS A N 1
ATOM 2018 C CA . LYS A 1 290 ? 13.366 31.518 2.436 1.00 88.19 290 LYS A CA 1
ATOM 2019 C C . LYS A 1 290 ? 12.426 31.780 3.620 1.00 88.19 290 LYS A C 1
ATOM 2021 O O . LYS A 1 290 ? 11.547 30.956 3.869 1.00 88.19 290 LYS A O 1
ATOM 2026 N N . TYR A 1 291 ? 12.664 32.879 4.337 1.00 75.12 291 TYR A N 1
ATOM 2027 C CA . TYR A 1 291 ? 11.684 33.449 5.267 1.00 75.12 291 TYR A CA 1
ATOM 2028 C C . TYR A 1 291 ? 10.374 33.766 4.546 1.00 75.12 291 TYR A C 1
ATOM 2030 O O . TYR A 1 291 ? 10.460 34.163 3.358 1.00 75.12 291 TYR A O 1
#

pLDDT: mean 71.13, std 24.16, range [28.42, 97.75]